Protein AF-A0A6G8PRZ0-F1 (afdb_monomer_lite)

Sequence (320 aa):
MTSTAASSRRAAPVRPAPTTDSQSTPRAAPVARARRTGHEPDRARGRAARRAPRGTVGTSRRRAARRGRGSAAEGRRRGALSQPRGLVLPVVGLLLVALAVGGVLLWRWYGDQTGGPAPSRTPSPRARALVRLTNGPGQVRIEGAEAETVEISAERYARGSDPSAARENASGVAVDVAREGSTLEISSDGGRGTGVDYSLRVPVGSRVEVESAEGDVEIAGVADSVGVTAEMGDVAVRDVRGSVTVDAPQGDVAVEGISTETGNVELSVGSGDLILRDLVVGILEARVEAGSAELLGRFAGGGRLLVETGSIAVRVPRRT

Foldseek 3Di:
DDDDDDDDDDDDDDDDDDDDDDDDDDDDDDDDDDDDDDDDDDDDDDDDDDDDDDDDDDDDDDDDDDDDDDDDDDDDDDDDDDDDDDPPVVVVVVVVVVVVVVVVVVCVVVVPPDDDDDDPDDDDQALAAEEEEEWEAAEAAEEADSDNDKDKDKQKFFDDPDPVVGVVVSVPWDWDWDDDPRYIHIYTDDDDRITIYMHMYDHLNYEYAYEYAHEEYHHERHAEEYEYEHAEYEYAYYQYAAAYHYAYLYYAYHHENYHYQEHEYHEHYNAYEYEAYNHAYAEYEAEYAAYEYEYYEADHHYYDHYYNHDYYHYHYDDDD

Structure (mmCIF, N/CA/C/O backbone):
data_AF-A0A6G8PRZ0-F1
#
_entry.id   AF-A0A6G8PRZ0-F1
#
loop_
_atom_site.group_PDB
_atom_site.id
_atom_site.type_symbol
_atom_site.label_atom_id
_atom_site.label_alt_id
_atom_site.label_comp_id
_atom_site.label_asym_id
_atom_site.label_entity_id
_atom_site.label_seq_id
_atom_site.pdbx_PDB_ins_code
_atom_site.Cartn_x
_atom_site.Cartn_y
_atom_site.Cartn_z
_atom_site.occupancy
_atom_site.B_iso_or_equiv
_atom_site.auth_seq_id
_atom_site.auth_comp_id
_atom_site.auth_asym_id
_atom_site.auth_atom_id
_atom_site.pdbx_PDB_model_num
ATOM 1 N N . MET A 1 1 ? -61.528 16.947 -28.929 1.00 37.72 1 MET A N 1
ATOM 2 C CA . MET A 1 1 ? -61.863 17.184 -30.352 1.00 37.72 1 MET A CA 1
ATOM 3 C C . MET A 1 1 ? -60.716 17.974 -30.971 1.00 37.72 1 MET A C 1
ATOM 5 O O . MET A 1 1 ? -60.294 18.892 -30.291 1.00 37.72 1 MET A O 1
ATOM 9 N N . THR A 1 2 ? -60.237 17.590 -32.172 1.00 40.41 2 THR A N 1
ATOM 10 C CA . THR A 1 2 ? -59.552 18.413 -33.223 1.00 40.41 2 THR A CA 1
ATOM 11 C C . THR A 1 2 ? -58.482 19.462 -32.831 1.00 40.41 2 THR A C 1
ATOM 13 O O . THR A 1 2 ? -58.729 20.284 -31.966 1.00 40.41 2 THR A O 1
ATOM 16 N N . SER A 1 3 ? -57.353 19.657 -33.527 1.00 38.44 3 SER A N 1
ATOM 17 C CA . SER A 1 3 ? -56.681 18.999 -34.673 1.00 38.44 3 SER A CA 1
ATOM 18 C C . SER A 1 3 ? -55.289 19.669 -34.869 1.00 38.44 3 SER A C 1
ATOM 20 O O . SER A 1 3 ? -54.945 20.555 -34.091 1.00 38.44 3 SER A O 1
ATOM 22 N N . THR A 1 4 ? -54.563 19.323 -35.946 1.00 49.16 4 THR A N 1
ATOM 23 C CA . THR A 1 4 ? -53.327 19.970 -36.476 1.00 49.16 4 THR A CA 1
ATOM 24 C C . THR A 1 4 ? -52.023 19.466 -35.824 1.00 49.16 4 THR A C 1
ATOM 26 O O . THR A 1 4 ? -51.685 19.851 -34.714 1.00 49.16 4 THR A O 1
ATOM 29 N N . ALA A 1 5 ? -51.326 18.459 -36.373 1.00 44.59 5 ALA A N 1
ATOM 30 C CA . ALA A 1 5 ? -50.544 18.430 -37.630 1.00 44.59 5 ALA A CA 1
ATOM 31 C C . ALA A 1 5 ? -49.277 19.321 -37.554 1.00 44.59 5 ALA A C 1
ATOM 33 O O . ALA A 1 5 ? -49.370 20.537 -37.502 1.00 44.59 5 ALA A O 1
ATOM 34 N N . ALA A 1 6 ? -48.085 18.752 -37.348 1.00 43.75 6 ALA A N 1
ATOM 35 C CA . ALA A 1 6 ? -47.224 18.077 -38.337 1.00 43.75 6 ALA A CA 1
ATOM 36 C C . ALA A 1 6 ? -46.192 19.025 -38.983 1.00 43.75 6 ALA A C 1
ATOM 38 O O . ALA A 1 6 ? -46.545 19.922 -39.739 1.00 43.75 6 ALA A O 1
ATOM 39 N N . SER A 1 7 ? -44.901 18.757 -38.760 1.00 45.59 7 SER A N 1
ATOM 40 C CA . SER A 1 7 ? -43.831 19.177 -39.672 1.00 45.59 7 SER A CA 1
ATOM 41 C C . SER A 1 7 ? -42.613 18.271 -39.511 1.00 45.59 7 SER A C 1
ATOM 43 O O . SER A 1 7 ? -42.028 18.173 -38.434 1.00 45.59 7 SER A O 1
ATOM 45 N N . SER A 1 8 ? -42.250 17.578 -40.585 1.00 44.50 8 SER A N 1
ATOM 46 C CA . SER A 1 8 ? -41.052 16.750 -40.670 1.00 44.50 8 SER A CA 1
ATOM 47 C C . SER A 1 8 ? -39.907 17.542 -41.300 1.00 44.50 8 SER A C 1
ATOM 49 O O . SER A 1 8 ? -40.088 18.203 -42.322 1.00 44.50 8 SER A O 1
ATOM 51 N N . ARG A 1 9 ? -38.688 17.404 -40.766 1.00 46.47 9 ARG A N 1
ATOM 52 C CA . ARG A 1 9 ? -37.465 17.572 -41.566 1.00 46.47 9 ARG A CA 1
ATOM 53 C C . ARG A 1 9 ? -36.466 16.461 -41.267 1.00 46.47 9 ARG A C 1
ATOM 55 O O . ARG A 1 9 ? -36.350 15.982 -40.145 1.00 46.47 9 ARG A O 1
ATOM 62 N N . ARG A 1 10 ? -35.805 16.022 -42.336 1.00 42.53 10 ARG A N 1
ATOM 63 C CA . ARG A 1 10 ? -34.914 14.861 -42.445 1.00 42.53 10 ARG A CA 1
ATOM 64 C C . ARG A 1 10 ? -33.661 15.306 -43.209 1.00 42.53 10 ARG A C 1
ATOM 66 O O . ARG A 1 10 ? -33.753 16.248 -43.993 1.00 42.53 10 ARG A O 1
ATOM 73 N N . ALA A 1 11 ? -32.572 14.548 -43.054 1.00 40.06 11 ALA A N 1
ATOM 74 C CA . ALA A 1 11 ? -31.235 14.748 -43.638 1.00 40.06 11 ALA A CA 1
ATOM 75 C C . ALA A 1 11 ? -30.373 15.824 -42.929 1.00 40.06 11 ALA A C 1
ATOM 77 O O . ALA A 1 11 ? -30.911 16.779 -42.383 1.00 40.06 11 ALA A O 1
ATOM 78 N N . ALA A 1 12 ? -29.041 15.694 -42.872 1.00 48.94 12 ALA A N 1
ATOM 79 C CA . ALA A 1 12 ? -28.151 14.772 -43.599 1.00 48.94 12 ALA A CA 1
ATOM 80 C C . ALA A 1 12 ? -27.015 14.197 -42.709 1.00 48.94 12 ALA A C 1
ATOM 82 O O . ALA A 1 12 ? -26.682 14.807 -41.696 1.00 48.94 12 ALA A O 1
ATOM 83 N N . PRO A 1 13 ? -26.406 13.047 -43.072 1.00 52.03 13 PRO A N 1
ATOM 84 C CA . PRO A 1 13 ? -25.258 12.485 -42.354 1.00 52.03 13 PRO A CA 1
ATOM 85 C C . PRO A 1 13 ? -23.941 13.192 -42.713 1.00 52.03 13 PRO A C 1
ATOM 87 O O . PRO A 1 13 ? -23.693 13.512 -43.878 1.00 52.03 13 PRO A O 1
ATOM 90 N N . VAL A 1 14 ? -23.060 13.368 -41.725 1.00 54.53 14 VAL A N 1
ATOM 91 C CA . VAL A 1 14 ? -21.685 13.849 -41.936 1.00 54.53 14 VAL A CA 1
ATOM 92 C C . VAL A 1 14 ? -20.798 12.675 -42.367 1.00 54.53 14 VAL A C 1
ATOM 94 O O . VAL A 1 14 ? -20.800 11.620 -41.736 1.00 54.53 14 VAL A O 1
ATOM 97 N N . ARG A 1 15 ? -20.056 12.848 -43.468 1.00 50.78 15 ARG A N 1
ATOM 98 C CA . ARG A 1 15 ? -19.094 11.860 -43.987 1.00 50.78 15 ARG A CA 1
ATOM 99 C C . ARG A 1 15 ? -17.801 11.839 -43.151 1.00 50.78 15 ARG A C 1
ATOM 101 O O . ARG A 1 15 ? -17.357 12.913 -42.748 1.00 50.78 15 ARG A O 1
ATOM 108 N N . PRO A 1 16 ? -17.139 10.679 -42.985 1.00 55.19 16 PRO A N 1
ATOM 109 C CA . PRO A 1 16 ? -15.769 10.624 -42.480 1.00 55.19 16 PRO A CA 1
ATOM 110 C C . PRO A 1 16 ? -14.763 11.168 -43.511 1.00 55.19 16 PRO A C 1
ATOM 112 O O . PRO A 1 16 ? -14.972 11.055 -44.723 1.00 55.19 16 PRO A O 1
ATOM 115 N N . ALA A 1 17 ? -13.668 11.748 -43.016 1.00 52.44 17 ALA A N 1
ATOM 116 C CA . ALA A 1 17 ? -12.524 12.197 -43.812 1.00 52.44 17 ALA A CA 1
ATOM 117 C C . ALA A 1 17 ? -11.577 11.018 -44.153 1.00 52.44 17 ALA A C 1
ATOM 119 O O . ALA A 1 17 ? -11.603 10.003 -43.454 1.00 52.44 17 ALA A O 1
ATOM 120 N N . PRO A 1 18 ? -10.782 11.104 -45.239 1.00 57.16 18 PRO A N 1
ATOM 121 C CA . PRO A 1 18 ? -10.085 9.948 -45.800 1.00 57.16 18 PRO A CA 1
ATOM 122 C C . PRO A 1 18 ? -8.780 9.573 -45.087 1.00 57.16 18 PRO A C 1
ATOM 124 O O . PRO A 1 18 ? -8.089 10.399 -44.497 1.00 57.16 18 PRO A O 1
ATOM 127 N N . THR A 1 19 ? -8.418 8.304 -45.257 1.00 40.72 19 THR A N 1
ATOM 128 C CA . THR A 1 19 ? -7.117 7.708 -44.939 1.00 40.72 19 THR A CA 1
ATOM 129 C C . THR A 1 19 ? -5.965 8.356 -45.712 1.00 40.72 19 THR A C 1
ATOM 131 O O . THR A 1 19 ? -6.008 8.404 -46.944 1.00 40.72 19 THR A O 1
ATOM 134 N N . THR A 1 20 ? -4.883 8.717 -45.021 1.00 44.66 20 THR A N 1
ATOM 135 C CA . THR A 1 20 ? -3.547 8.859 -45.625 1.00 44.66 20 THR A CA 1
ATOM 136 C C . THR A 1 20 ? -2.668 7.688 -45.222 1.00 44.66 20 THR A C 1
ATOM 138 O O . THR A 1 20 ? -2.130 7.645 -44.119 1.00 44.66 20 THR A O 1
ATOM 141 N N . ASP A 1 21 ? -2.519 6.759 -46.159 1.00 39.53 21 ASP A N 1
ATOM 142 C CA . ASP A 1 21 ? -1.433 5.786 -46.178 1.00 39.53 21 ASP A CA 1
ATOM 143 C C . ASP A 1 21 ? -0.112 6.537 -46.425 1.00 39.53 21 ASP A C 1
ATOM 145 O O . ASP A 1 21 ? -0.057 7.423 -47.284 1.00 39.53 21 ASP A O 1
ATOM 149 N N . SER A 1 22 ? 0.957 6.229 -45.691 1.00 42.41 22 SER A N 1
ATOM 150 C CA . SER A 1 22 ? 2.302 6.749 -45.990 1.00 42.41 22 SER A CA 1
ATOM 151 C C . SER A 1 22 ? 3.376 5.821 -45.441 1.00 42.41 22 SER A C 1
ATOM 153 O O . SER A 1 22 ? 3.813 5.898 -44.295 1.00 42.41 22 SER A O 1
ATOM 155 N N . GLN A 1 23 ? 3.802 4.931 -46.330 1.00 38.78 23 GLN A N 1
ATOM 156 C CA . GLN A 1 23 ? 4.937 4.032 -46.177 1.00 38.78 23 GLN A CA 1
ATOM 157 C C . GLN A 1 23 ? 6.221 4.831 -45.913 1.00 38.78 23 GLN A C 1
ATOM 159 O O . GLN A 1 23 ? 6.532 5.754 -46.664 1.00 38.78 23 GLN A O 1
ATOM 164 N N . SER A 1 24 ? 7.004 4.447 -44.900 1.00 41.56 24 SER A N 1
ATOM 165 C CA . SER A 1 24 ? 8.409 4.862 -44.738 1.00 41.56 24 SER A CA 1
ATOM 166 C C . SER A 1 24 ? 9.157 3.954 -43.754 1.00 41.56 24 SER A C 1
ATOM 168 O O . SER A 1 24 ? 9.494 4.347 -42.642 1.00 41.56 24 SER A O 1
ATOM 170 N N . THR A 1 25 ? 9.478 2.731 -44.183 1.00 47.06 25 THR A N 1
ATOM 171 C CA . THR A 1 25 ? 10.755 2.117 -43.774 1.00 47.06 25 THR A CA 1
ATOM 172 C C . THR A 1 25 ? 11.803 2.518 -44.812 1.00 47.06 25 THR A C 1
ATOM 174 O O . THR A 1 25 ? 11.481 2.599 -46.000 1.00 47.06 25 THR A O 1
ATOM 177 N N . PRO A 1 26 ? 13.054 2.795 -44.402 1.00 51.16 26 PRO A N 1
ATOM 178 C CA . PRO A 1 26 ? 14.044 1.741 -44.627 1.00 51.16 26 PRO A CA 1
ATOM 179 C C . PRO A 1 26 ? 15.221 1.671 -43.630 1.00 51.16 26 PRO A C 1
ATOM 181 O O . PRO A 1 26 ? 15.648 2.654 -43.038 1.00 51.16 26 PRO A O 1
ATOM 184 N N . ARG A 1 27 ? 15.860 0.493 -43.674 1.00 38.84 27 ARG A N 1
ATOM 185 C CA . ARG A 1 27 ? 17.300 0.225 -43.479 1.00 38.84 27 ARG A CA 1
ATOM 186 C C . ARG A 1 27 ? 17.928 0.296 -42.080 1.00 38.84 27 ARG A C 1
ATOM 188 O O . ARG A 1 27 ? 18.211 1.344 -41.518 1.00 38.84 27 ARG A O 1
ATOM 195 N N . ALA A 1 28 ? 18.375 -0.890 -41.670 1.00 40.16 28 ALA A N 1
ATOM 196 C CA . ALA A 1 28 ? 19.477 -1.101 -40.743 1.00 40.16 28 ALA A CA 1
ATOM 197 C C . ALA A 1 28 ? 20.827 -0.558 -41.261 1.00 40.16 28 ALA A C 1
ATOM 199 O O . ALA A 1 28 ? 21.090 -0.550 -42.467 1.00 40.16 28 ALA A O 1
ATOM 200 N N . ALA A 1 29 ? 21.724 -0.262 -40.317 1.00 41.97 29 ALA A N 1
ATOM 201 C CA . ALA A 1 29 ? 23.174 -0.228 -40.502 1.00 41.97 29 ALA A CA 1
ATOM 202 C C . ALA A 1 29 ? 23.843 -1.000 -39.333 1.00 41.97 29 ALA A C 1
ATOM 204 O O . ALA A 1 29 ? 23.429 -0.804 -38.191 1.00 41.97 29 ALA A O 1
ATOM 205 N N . PRO A 1 30 ? 24.818 -1.901 -39.579 1.00 57.50 30 PRO A N 1
ATOM 206 C CA . PRO A 1 30 ? 25.487 -2.685 -38.532 1.00 57.50 30 PRO A CA 1
ATOM 207 C C . PRO A 1 30 ? 26.896 -2.143 -38.184 1.00 57.50 30 PRO A C 1
ATOM 209 O O . PRO A 1 30 ? 27.292 -1.088 -38.671 1.00 57.50 30 PRO A O 1
ATOM 212 N N . VAL A 1 31 ? 27.693 -2.955 -37.460 1.00 41.00 31 VAL A N 1
ATOM 213 C CA . VAL A 1 31 ? 29.137 -2.771 -37.134 1.00 41.00 31 VAL A CA 1
ATOM 214 C C . VAL A 1 31 ? 29.352 -1.788 -35.947 1.00 41.00 31 VAL A C 1
ATOM 216 O O . VAL A 1 31 ? 28.648 -0.798 -35.840 1.00 41.00 31 VAL A O 1
ATOM 219 N N . ALA A 1 32 ? 30.232 -2.003 -34.953 1.00 39.34 32 ALA A N 1
ATOM 220 C CA . ALA A 1 32 ? 31.456 -2.811 -34.900 1.00 39.34 32 ALA A CA 1
ATOM 221 C C . ALA A 1 32 ? 31.693 -3.573 -33.575 1.00 39.34 32 ALA A C 1
ATOM 223 O O . ALA A 1 32 ? 31.359 -3.108 -32.489 1.00 39.34 32 ALA A O 1
ATOM 224 N N . ARG A 1 33 ? 32.424 -4.695 -33.663 1.00 41.06 33 ARG A N 1
ATOM 225 C CA . ARG A 1 33 ? 33.189 -5.267 -32.537 1.00 41.06 33 ARG A CA 1
ATOM 226 C C . ARG A 1 33 ? 34.445 -4.432 -32.268 1.00 41.06 33 ARG A C 1
ATOM 228 O O . ARG A 1 33 ? 35.142 -4.090 -33.219 1.00 41.06 33 ARG A O 1
ATOM 235 N N . ALA A 1 34 ? 34.858 -4.332 -31.005 1.00 41.78 34 ALA A N 1
ATOM 236 C CA . ALA A 1 34 ? 36.258 -4.100 -30.643 1.00 41.78 34 ALA A CA 1
ATOM 237 C C . ALA A 1 34 ? 36.698 -5.056 -29.517 1.00 41.78 34 ALA A C 1
ATOM 239 O O . ALA A 1 34 ? 36.320 -4.902 -28.362 1.00 41.78 34 ALA A O 1
ATOM 240 N N . ARG A 1 35 ? 37.515 -6.060 -29.865 1.00 42.38 35 ARG A N 1
ATOM 241 C CA . ARG A 1 35 ? 38.333 -6.831 -28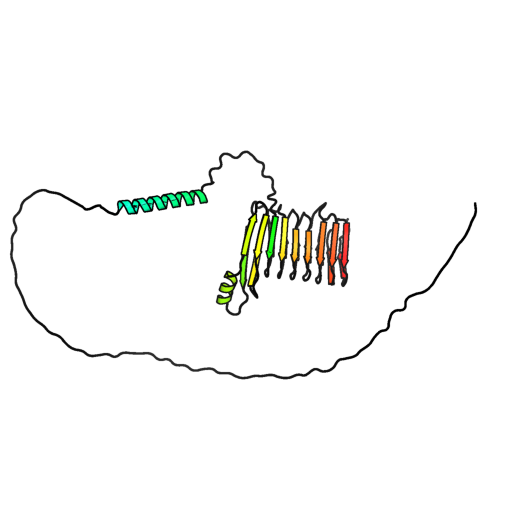.911 1.00 42.38 35 ARG A CA 1
ATOM 242 C C . ARG A 1 35 ? 39.712 -6.175 -28.813 1.00 42.38 35 ARG A C 1
ATOM 244 O O . ARG A 1 35 ? 40.329 -6.015 -29.861 1.00 42.38 35 ARG A O 1
ATOM 251 N N . ARG A 1 36 ? 40.237 -5.967 -27.602 1.00 40.09 36 ARG A N 1
ATOM 252 C CA . ARG A 1 36 ? 41.674 -5.999 -27.235 1.00 40.09 36 ARG A CA 1
ATOM 253 C C . ARG A 1 36 ? 41.737 -6.344 -25.735 1.00 40.09 36 ARG A C 1
ATOM 255 O O . ARG A 1 36 ? 41.055 -5.698 -24.957 1.00 40.09 36 ARG A O 1
ATOM 262 N N . THR A 1 37 ? 42.273 -7.494 -25.309 1.00 37.81 37 THR A N 1
ATOM 263 C CA . THR A 1 37 ? 43.712 -7.761 -25.047 1.00 37.81 37 THR A CA 1
ATOM 264 C C . THR A 1 37 ? 44.355 -6.647 -24.206 1.00 37.81 37 THR A C 1
ATOM 266 O O . THR A 1 37 ? 44.433 -5.525 -24.691 1.00 37.81 37 THR A O 1
ATOM 269 N N . GLY A 1 38 ? 44.868 -6.849 -22.991 1.00 34.34 38 GLY A N 1
ATOM 270 C CA . GLY A 1 38 ? 45.181 -8.081 -22.257 1.00 34.34 38 GLY A CA 1
ATOM 271 C C . GLY A 1 38 ? 46.607 -7.974 -21.704 1.00 34.34 38 GLY A C 1
ATOM 272 O O . GLY A 1 38 ? 47.544 -7.912 -22.499 1.00 34.34 38 GLY A O 1
ATOM 273 N N . HIS A 1 39 ? 46.779 -7.917 -20.378 1.00 36.00 39 HIS A N 1
ATOM 274 C CA . HIS A 1 39 ? 48.109 -7.922 -19.764 1.00 36.00 39 HIS A CA 1
ATOM 275 C C . HIS A 1 39 ? 48.107 -8.423 -18.310 1.00 36.00 39 HIS A C 1
ATOM 277 O O . HIS A 1 39 ? 47.401 -7.901 -17.454 1.00 36.00 39 HIS A O 1
ATOM 283 N N . GLU A 1 40 ? 48.941 -9.428 -18.081 1.00 40.16 40 GLU A N 1
ATOM 284 C CA . GLU A 1 40 ? 49.384 -10.056 -16.830 1.00 40.16 40 GLU A CA 1
ATOM 285 C C . GLU A 1 40 ? 50.745 -10.708 -17.191 1.00 40.16 40 GLU A C 1
ATOM 287 O O . GLU A 1 40 ? 50.970 -10.939 -18.389 1.00 40.16 40 GLU A O 1
ATOM 292 N N . PRO A 1 41 ? 51.619 -11.134 -16.260 1.00 63.25 41 PRO A N 1
ATOM 293 C CA . PRO A 1 41 ? 51.912 -10.687 -14.887 1.00 63.25 41 PRO A CA 1
ATOM 294 C C . PRO A 1 41 ? 53.375 -10.170 -14.772 1.00 63.25 41 PRO A C 1
ATOM 296 O O . PRO A 1 41 ? 54.119 -10.248 -15.742 1.00 63.25 41 PRO A O 1
ATOM 299 N N . ASP A 1 42 ? 53.851 -9.775 -13.575 1.00 40.25 42 ASP A N 1
ATOM 300 C CA . ASP A 1 42 ? 55.103 -10.375 -13.048 1.00 40.25 42 ASP A CA 1
ATOM 301 C C . ASP A 1 42 ? 55.298 -10.232 -11.516 1.00 40.25 42 ASP A C 1
ATOM 303 O O . ASP A 1 42 ? 54.577 -9.512 -10.824 1.00 40.25 42 ASP A O 1
ATOM 307 N N . ARG A 1 43 ? 56.275 -10.976 -10.980 1.00 44.84 43 ARG A N 1
ATOM 308 C CA . ARG A 1 43 ? 56.576 -11.238 -9.564 1.00 44.84 43 ARG A CA 1
ATOM 309 C C . ARG A 1 43 ? 57.938 -10.667 -9.136 1.00 44.84 43 ARG A C 1
ATOM 311 O O . ARG A 1 43 ? 58.912 -10.831 -9.856 1.00 44.84 43 ARG A O 1
ATOM 318 N N . ALA A 1 44 ? 58.065 -10.239 -7.874 1.00 39.16 44 ALA A N 1
ATOM 319 C CA . ALA A 1 44 ? 59.259 -10.410 -7.009 1.00 39.16 44 ALA A CA 1
ATOM 320 C C . ALA A 1 44 ? 58.897 -9.935 -5.581 1.00 39.16 44 ALA A C 1
ATOM 322 O O . ALA A 1 44 ? 58.336 -8.859 -5.434 1.00 39.16 44 ALA A O 1
ATOM 323 N N . ARG A 1 45 ? 59.013 -10.682 -4.470 1.00 43.25 45 ARG A N 1
ATOM 324 C CA . ARG A 1 45 ? 60.164 -11.375 -3.840 1.00 43.25 45 ARG A CA 1
ATOM 325 C C . ARG A 1 45 ? 61.381 -10.476 -3.555 1.00 43.25 45 ARG A C 1
ATOM 327 O O . ARG A 1 45 ? 62.193 -10.243 -4.436 1.00 43.25 45 ARG A O 1
ATOM 334 N N . GLY A 1 46 ? 61.583 -10.127 -2.279 1.00 35.16 46 GLY A N 1
ATOM 335 C CA . GLY A 1 46 ? 62.835 -9.554 -1.762 1.00 35.16 46 GLY A CA 1
ATOM 336 C C . GLY A 1 46 ? 62.865 -9.503 -0.226 1.00 35.16 46 GLY A C 1
ATOM 337 O O . GLY A 1 46 ? 62.082 -8.784 0.383 1.00 35.16 46 GLY A O 1
ATOM 338 N N . ARG A 1 47 ? 63.742 -10.287 0.416 1.00 39.50 47 ARG A N 1
ATOM 339 C CA . ARG A 1 47 ? 63.977 -10.302 1.878 1.00 39.50 47 ARG A CA 1
ATOM 340 C C . ARG A 1 47 ? 65.347 -9.690 2.202 1.00 39.50 47 ARG A C 1
ATOM 342 O O . ARG A 1 47 ? 66.265 -9.871 1.414 1.00 39.50 47 ARG A O 1
ATOM 349 N N . ALA A 1 48 ? 65.494 -9.224 3.452 1.00 36.28 48 ALA A N 1
ATOM 350 C CA . ALA A 1 48 ? 66.760 -9.113 4.207 1.00 36.28 48 ALA A CA 1
ATOM 351 C C . ALA A 1 48 ? 67.791 -8.062 3.713 1.00 36.28 48 ALA A C 1
ATOM 353 O O . ALA A 1 48 ? 67.736 -7.620 2.578 1.00 36.28 48 ALA A O 1
ATOM 354 N N . ALA A 1 49 ? 68.799 -7.634 4.490 1.00 38.50 49 ALA A N 1
ATOM 355 C CA . ALA A 1 49 ? 68.946 -7.448 5.947 1.00 38.50 49 ALA A CA 1
ATOM 356 C C . ALA A 1 49 ? 70.280 -6.710 6.241 1.00 38.50 49 ALA A C 1
ATOM 358 O O . ALA A 1 49 ? 71.225 -6.855 5.479 1.00 38.50 49 ALA A O 1
ATOM 359 N N . ARG A 1 50 ? 70.387 -6.047 7.409 1.00 38.34 50 ARG A N 1
ATOM 360 C CA . ARG A 1 50 ? 71.634 -5.714 8.156 1.00 38.34 50 ARG A CA 1
ATOM 361 C C . ARG A 1 50 ? 72.815 -5.042 7.408 1.00 38.34 50 ARG A C 1
ATOM 363 O O . ARG A 1 50 ? 73.557 -5.727 6.714 1.00 38.34 50 ARG A O 1
ATOM 370 N N . ARG A 1 51 ? 73.222 -3.846 7.874 1.00 33.88 51 ARG A N 1
ATOM 371 C CA . ARG A 1 51 ? 74.514 -3.644 8.595 1.00 33.88 51 ARG A CA 1
ATOM 372 C C . ARG A 1 51 ? 74.719 -2.214 9.140 1.00 33.88 51 ARG A C 1
ATOM 374 O O . ARG A 1 51 ? 74.427 -1.239 8.468 1.00 33.88 51 ARG A O 1
ATOM 381 N N . ALA A 1 52 ? 75.290 -2.139 10.344 1.00 37.12 52 ALA A N 1
ATOM 382 C CA . ALA A 1 52 ? 76.038 -0.994 10.906 1.00 37.12 52 ALA A CA 1
ATOM 383 C C . ALA A 1 52 ? 77.568 -1.228 10.635 1.00 37.12 52 ALA A C 1
ATOM 385 O O . ALA A 1 52 ? 77.829 -2.199 9.911 1.00 37.12 52 ALA A O 1
ATOM 386 N N . PRO A 1 53 ? 78.603 -0.513 11.183 1.00 59.94 53 PRO A N 1
ATOM 387 C CA . PRO A 1 53 ? 78.654 0.270 12.444 1.00 59.94 53 PRO A CA 1
ATOM 388 C C . PRO A 1 53 ? 79.640 1.493 12.485 1.00 59.94 53 PRO A C 1
ATOM 390 O O . PRO A 1 53 ? 80.129 1.933 11.450 1.00 59.94 53 PRO A O 1
ATOM 393 N N . ARG A 1 54 ? 80.019 1.913 13.720 1.00 36.41 54 ARG A N 1
ATOM 394 C CA . ARG A 1 54 ? 81.077 2.874 14.183 1.00 36.41 54 ARG A CA 1
ATOM 395 C C . ARG A 1 54 ? 80.599 4.326 14.419 1.00 36.41 54 ARG A C 1
ATOM 397 O O . ARG A 1 54 ? 79.828 4.830 13.621 1.00 36.41 54 ARG A O 1
ATOM 404 N N . GLY A 1 55 ? 81.035 5.052 15.465 1.00 34.31 55 GLY A N 1
ATOM 405 C CA . GLY A 1 55 ? 81.828 4.680 16.661 1.00 34.31 55 GLY A CA 1
ATOM 406 C C . GLY A 1 55 ? 82.493 5.885 17.380 1.00 34.31 55 GLY A C 1
ATOM 407 O O . GLY A 1 55 ? 82.655 6.925 16.757 1.00 34.31 55 GLY A O 1
ATOM 408 N N . THR A 1 56 ? 82.963 5.692 18.635 1.00 38.06 56 THR A N 1
ATOM 409 C CA . THR A 1 56 ? 83.867 6.574 19.457 1.00 38.06 56 THR A CA 1
ATOM 410 C C . THR A 1 56 ? 83.322 7.956 19.907 1.00 38.06 56 THR A C 1
ATOM 412 O O . THR A 1 56 ? 82.491 8.512 19.211 1.00 38.06 56 THR A O 1
ATOM 415 N N . VAL A 1 57 ? 83.693 8.612 21.029 1.00 40.50 57 VAL A N 1
ATOM 416 C CA . VAL A 1 57 ? 84.478 8.359 22.284 1.00 40.50 57 VAL A CA 1
ATOM 417 C C . VAL A 1 57 ? 84.071 9.472 23.301 1.00 40.50 57 VAL A C 1
ATOM 419 O O . VAL A 1 57 ? 83.560 10.491 22.857 1.00 40.50 57 VAL A O 1
ATOM 422 N N . GLY A 1 58 ? 84.240 9.438 24.637 1.00 34.53 58 GLY A N 1
ATOM 423 C CA . GLY A 1 58 ? 84.784 8.465 25.607 1.00 34.53 58 GLY A CA 1
ATOM 424 C C . GLY A 1 58 ? 85.340 9.169 26.883 1.00 34.53 58 GLY A C 1
ATOM 425 O O . GLY A 1 58 ? 85.436 10.389 26.900 1.00 34.53 58 GLY A O 1
ATOM 426 N N . THR A 1 59 ? 85.791 8.411 27.907 1.00 40.38 59 THR A N 1
ATOM 427 C CA . THR A 1 59 ? 86.607 8.838 29.099 1.00 40.38 59 THR A CA 1
ATOM 428 C C . THR A 1 59 ? 85.987 9.779 30.173 1.00 40.38 59 THR A C 1
ATOM 430 O O . THR A 1 59 ? 85.220 10.662 29.841 1.00 40.38 59 THR A O 1
ATOM 433 N N . SER A 1 60 ? 86.308 9.711 31.486 1.00 37.62 60 SER A N 1
ATOM 434 C CA . SER A 1 60 ? 86.995 8.684 32.315 1.00 37.62 60 SER A CA 1
ATOM 435 C C . SER A 1 60 ? 86.946 8.986 33.841 1.00 37.62 60 SER A C 1
ATOM 437 O O . SER A 1 60 ? 86.737 10.134 34.207 1.00 37.62 60 SER A O 1
ATOM 439 N N . ARG A 1 61 ? 87.349 7.996 34.680 1.00 38.75 61 ARG A N 1
ATOM 440 C CA . ARG A 1 61 ? 87.979 8.136 36.036 1.00 38.75 61 ARG A CA 1
ATOM 441 C C . ARG A 1 61 ? 87.085 8.695 37.183 1.00 38.75 61 ARG A C 1
ATOM 443 O O . ARG A 1 61 ? 86.191 9.480 36.942 1.00 38.75 61 ARG A O 1
ATOM 450 N N . ARG A 1 62 ? 87.277 8.364 38.477 1.00 36.38 62 ARG A N 1
ATOM 451 C CA . ARG A 1 62 ? 88.127 7.373 39.199 1.00 36.38 62 ARG A CA 1
ATOM 452 C C . ARG A 1 62 ? 87.654 7.255 40.668 1.00 36.38 62 ARG A C 1
ATOM 454 O O . ARG A 1 62 ? 87.434 8.300 41.250 1.00 36.38 62 ARG A O 1
ATOM 461 N N . ARG A 1 63 ? 87.759 6.048 41.267 1.00 35.12 63 ARG A N 1
ATOM 462 C CA . ARG A 1 63 ? 88.105 5.735 42.695 1.00 35.12 63 ARG A CA 1
ATOM 463 C C . ARG A 1 63 ? 87.282 6.376 43.852 1.00 35.12 63 ARG A C 1
ATOM 465 O O . ARG A 1 63 ? 86.724 7.441 43.708 1.00 35.12 63 ARG A O 1
ATOM 472 N N . ALA A 1 64 ? 87.279 5.856 45.087 1.00 37.50 64 ALA A N 1
ATOM 473 C CA . ALA A 1 64 ? 87.424 4.491 45.629 1.00 37.50 64 ALA A CA 1
ATOM 474 C C . ALA A 1 64 ? 87.244 4.520 47.167 1.00 37.50 64 ALA A C 1
ATOM 476 O O . ALA A 1 64 ? 87.780 5.423 47.797 1.00 37.50 64 ALA A O 1
ATOM 477 N N . ALA A 1 65 ? 86.696 3.437 47.745 1.00 35.94 65 ALA A N 1
ATOM 478 C CA . ALA A 1 65 ? 86.854 3.027 49.160 1.00 35.94 65 ALA A CA 1
ATOM 479 C C . ALA A 1 65 ? 86.257 3.986 50.240 1.00 35.94 65 ALA A C 1
ATOM 481 O O . ALA A 1 65 ? 85.924 5.121 49.943 1.00 35.94 65 ALA A O 1
ATOM 482 N N . ARG A 1 66 ? 86.038 3.599 51.512 1.00 35.44 66 ARG A N 1
ATOM 483 C CA . ARG A 1 66 ? 86.259 2.324 52.235 1.00 35.44 66 ARG A CA 1
ATOM 484 C C . ARG A 1 66 ? 85.257 2.192 53.414 1.00 35.44 66 ARG A C 1
ATOM 486 O O . ARG A 1 66 ? 84.674 3.175 53.846 1.00 35.44 66 ARG A O 1
ATOM 493 N N . ARG A 1 67 ? 85.119 0.966 53.943 1.00 34.56 67 ARG A N 1
ATOM 494 C CA . ARG A 1 67 ? 84.469 0.567 55.226 1.00 34.56 67 ARG A CA 1
ATOM 495 C C . ARG A 1 67 ? 84.929 1.454 56.414 1.00 34.56 67 ARG A C 1
ATOM 497 O O . ARG A 1 67 ? 86.062 1.917 56.356 1.00 34.56 67 ARG A O 1
ATOM 504 N N . GLY A 1 68 ? 84.225 1.619 57.544 1.00 31.81 68 GLY A N 1
ATOM 505 C CA . GLY A 1 68 ? 82.985 1.014 58.083 1.00 31.81 68 GLY A CA 1
ATOM 506 C C . GLY A 1 68 ? 83.044 0.897 59.635 1.00 31.81 68 GLY A C 1
ATOM 507 O O . GLY A 1 68 ? 84.108 1.142 60.195 1.00 31.81 68 GLY A O 1
ATOM 508 N N . ARG A 1 69 ? 81.961 0.421 60.293 1.00 33.53 69 ARG A N 1
ATOM 509 C CA . ARG A 1 69 ? 81.710 0.329 61.773 1.00 33.53 69 ARG A CA 1
ATOM 510 C C . ARG A 1 69 ? 81.309 1.666 62.446 1.00 33.53 69 ARG A C 1
ATOM 512 O O . ARG A 1 69 ? 81.843 2.697 62.073 1.00 33.53 69 ARG A O 1
ATOM 519 N N . GLY A 1 70 ? 80.415 1.703 63.447 1.00 30.34 70 GLY A N 1
ATOM 520 C CA . GLY A 1 70 ? 79.546 0.641 63.991 1.00 30.34 70 GLY A CA 1
ATOM 521 C C . GLY A 1 70 ? 78.839 1.022 65.313 1.00 30.34 70 GLY A C 1
ATOM 522 O O . GLY A 1 70 ? 79.126 2.066 65.881 1.00 30.34 70 GLY A O 1
ATOM 523 N N . SER A 1 71 ? 78.003 0.100 65.813 1.00 33.56 71 SER A N 1
ATOM 524 C CA . SER A 1 71 ? 77.364 0.037 67.150 1.00 33.56 71 SER A CA 1
ATOM 525 C C . SER A 1 71 ? 76.219 1.003 67.512 1.00 33.56 71 SER A C 1
ATOM 527 O O . SER A 1 71 ? 76.212 2.181 67.183 1.00 33.56 71 SER A O 1
ATOM 529 N N . ALA A 1 72 ? 75.249 0.431 68.231 1.00 35.47 72 ALA A N 1
ATOM 530 C CA . ALA A 1 72 ? 73.973 0.997 68.658 1.00 35.47 72 ALA A CA 1
ATOM 531 C C . ALA A 1 72 ? 74.040 1.889 69.915 1.00 35.47 72 ALA A C 1
ATOM 533 O O . ALA A 1 72 ? 74.946 1.755 70.736 1.00 35.47 72 ALA A O 1
ATOM 534 N N . ALA A 1 73 ? 72.988 2.694 70.102 1.00 34.16 73 ALA A N 1
ATOM 535 C CA . ALA A 1 73 ? 72.477 3.149 71.398 1.00 34.16 73 ALA A CA 1
ATOM 536 C C . ALA A 1 73 ? 70.940 3.305 71.310 1.00 34.16 73 ALA A C 1
ATOM 538 O O . ALA A 1 73 ? 70.386 3.381 70.212 1.00 34.16 73 ALA A O 1
ATOM 539 N N . GLU A 1 74 ? 70.243 3.310 72.447 1.00 35.72 74 GLU A N 1
ATOM 540 C CA . GLU A 1 74 ? 68.813 2.973 72.553 1.00 35.72 74 GLU A CA 1
ATOM 541 C C . GLU A 1 74 ? 68.002 4.046 73.315 1.00 35.72 74 GLU A C 1
ATOM 543 O O . GLU A 1 74 ? 68.534 4.667 74.232 1.00 35.72 74 GLU A O 1
ATOM 548 N N . GLY A 1 75 ? 66.702 4.227 73.005 1.00 30.67 75 GLY A N 1
ATOM 549 C CA . GLY A 1 75 ? 65.744 4.789 73.982 1.00 30.67 75 GLY A CA 1
ATOM 550 C C . GLY A 1 75 ? 64.713 5.858 73.549 1.00 30.67 75 GLY A C 1
ATOM 551 O O . GLY A 1 75 ? 64.953 7.047 73.684 1.00 30.67 75 GLY A O 1
ATOM 552 N N . ARG A 1 76 ? 63.476 5.399 73.275 1.00 34.50 76 ARG A N 1
ATOM 553 C CA . ARG A 1 76 ? 62.168 5.955 73.745 1.00 34.50 76 ARG A CA 1
ATOM 554 C C . ARG A 1 76 ? 61.649 7.384 73.372 1.00 34.50 76 ARG A C 1
ATOM 556 O O . ARG A 1 76 ? 62.115 8.384 73.892 1.00 34.50 76 ARG A O 1
ATOM 563 N N . ARG A 1 77 ? 60.414 7.361 72.810 1.00 35.47 77 ARG A N 1
ATOM 564 C CA . ARG A 1 77 ? 59.187 8.197 73.070 1.00 35.47 77 ARG A CA 1
ATOM 565 C C . ARG A 1 77 ? 58.831 9.459 72.220 1.00 35.47 77 ARG A C 1
ATOM 567 O O . ARG A 1 77 ? 59.377 10.526 72.439 1.00 35.47 77 ARG A O 1
ATOM 574 N N . ARG A 1 78 ? 57.654 9.337 71.557 1.00 37.66 78 ARG A N 1
ATOM 575 C CA . ARG A 1 78 ? 56.505 10.293 71.384 1.00 37.66 78 ARG A CA 1
ATOM 576 C C . ARG A 1 78 ? 56.564 11.479 70.375 1.00 37.66 78 ARG A C 1
ATOM 578 O O . ARG A 1 78 ? 57.551 12.185 70.294 1.00 37.66 78 ARG A O 1
ATOM 585 N N . GLY A 1 79 ? 55.397 11.744 69.744 1.00 30.80 79 GLY A N 1
ATOM 586 C CA . GLY A 1 79 ? 55.037 12.903 68.879 1.00 30.80 79 GLY A CA 1
ATOM 587 C C . GLY A 1 79 ? 55.010 12.544 67.376 1.00 30.80 79 GLY A C 1
ATOM 588 O O . GLY A 1 79 ? 56.029 12.088 66.883 1.00 30.80 79 GLY A O 1
ATOM 589 N N . ALA A 1 80 ? 53.899 12.511 66.613 1.00 38.50 80 ALA A N 1
ATOM 590 C CA . ALA A 1 80 ? 52.877 13.536 66.280 1.00 38.50 80 ALA A CA 1
ATOM 591 C C . ALA A 1 80 ? 53.468 14.747 65.515 1.00 38.50 80 ALA A C 1
ATOM 593 O O . ALA A 1 80 ? 54.479 15.269 65.959 1.00 38.50 80 ALA A O 1
ATOM 594 N N . LEU A 1 81 ? 52.916 15.285 64.412 1.00 45.28 81 LEU A N 1
ATOM 595 C CA . LEU A 1 81 ? 51.712 15.013 63.592 1.00 45.28 81 LEU A CA 1
ATOM 596 C C . LEU A 1 81 ? 51.853 15.774 62.239 1.00 45.28 81 LEU A C 1
ATOM 598 O O . LEU A 1 81 ? 52.658 16.697 62.168 1.00 45.28 81 LEU A O 1
ATOM 602 N N . SER A 1 82 ? 51.011 15.466 61.234 1.00 37.56 82 SER A N 1
ATOM 603 C CA . SER A 1 82 ? 50.351 16.398 60.267 1.00 37.56 82 SER A CA 1
ATOM 604 C C . SER A 1 82 ? 50.303 15.945 58.791 1.00 37.56 82 SER A C 1
ATOM 606 O O . SER A 1 82 ? 51.222 15.333 58.257 1.00 37.56 82 SER A O 1
ATOM 608 N N . GLN A 1 83 ? 49.166 16.238 58.148 1.00 51.69 83 GLN A N 1
ATOM 609 C CA . GLN A 1 83 ? 48.873 16.067 56.715 1.00 51.69 83 GLN A CA 1
ATOM 610 C C . GLN A 1 83 ? 48.888 17.441 56.020 1.00 51.69 83 GLN A C 1
ATOM 612 O O . GLN A 1 83 ? 48.824 18.462 56.704 1.00 51.69 83 GLN A O 1
ATOM 617 N N . PRO A 1 84 ? 48.731 17.473 54.686 1.00 45.75 84 PRO A N 1
ATOM 618 C CA . PRO A 1 84 ? 47.755 18.396 54.107 1.00 45.75 84 PRO A CA 1
ATOM 619 C C . PRO A 1 84 ? 46.654 17.660 53.322 1.00 45.75 84 PRO A C 1
ATOM 621 O O . PRO A 1 84 ? 46.884 17.066 52.271 1.00 45.75 84 PRO A O 1
ATOM 624 N N . ARG A 1 85 ? 45.419 17.745 53.829 1.00 49.84 85 ARG A N 1
ATOM 625 C CA . ARG A 1 85 ? 44.176 17.535 53.064 1.00 49.84 85 ARG A CA 1
ATOM 626 C C . ARG A 1 85 ? 43.751 18.905 52.523 1.00 49.84 85 ARG A C 1
ATOM 628 O O . ARG A 1 85 ? 43.690 19.832 53.322 1.00 49.84 85 ARG A O 1
ATOM 635 N N . GLY A 1 86 ? 43.442 19.050 51.228 1.00 54.62 86 GLY A N 1
ATOM 636 C CA . GLY A 1 86 ? 43.127 20.393 50.696 1.00 54.62 86 GLY A CA 1
ATOM 637 C C . GLY A 1 86 ? 42.316 20.533 49.402 1.00 54.62 86 GLY A C 1
ATOM 638 O O . GLY A 1 86 ? 41.701 21.577 49.234 1.00 54.62 86 GLY A O 1
ATOM 639 N N . LEU A 1 87 ? 42.273 19.543 48.497 1.00 54.69 87 LEU A N 1
ATOM 640 C CA . LEU A 1 87 ? 41.697 19.771 47.149 1.00 54.69 87 LEU A CA 1
ATOM 641 C C . LEU A 1 87 ? 40.798 18.654 46.588 1.00 54.69 87 LEU A C 1
ATOM 643 O O . LEU A 1 87 ? 40.160 18.843 45.559 1.00 54.69 87 LEU A O 1
ATOM 647 N N . VAL A 1 88 ? 40.675 17.514 47.276 1.00 55.56 88 VAL A N 1
ATOM 648 C CA . VAL A 1 88 ? 39.829 16.392 46.813 1.00 55.56 88 VAL A CA 1
ATOM 649 C C . VAL A 1 88 ? 38.334 16.658 47.058 1.00 55.56 88 VAL A C 1
ATOM 651 O O . VAL A 1 88 ? 37.495 16.311 46.233 1.00 55.56 88 VAL A O 1
ATOM 654 N N . LEU A 1 89 ? 37.994 17.319 48.171 1.00 55.91 89 LEU A N 1
ATOM 655 C CA . LEU A 1 89 ? 36.609 17.571 48.592 1.00 55.91 89 LEU A CA 1
ATOM 656 C C . LEU A 1 89 ? 35.754 18.387 47.593 1.00 55.91 89 LEU A C 1
ATOM 658 O O . LEU A 1 89 ? 34.647 17.933 47.306 1.00 55.91 89 LEU A O 1
ATOM 662 N N . PRO A 1 90 ? 36.202 19.530 47.025 1.00 57.06 90 PRO A N 1
ATOM 663 C CA . PRO A 1 90 ? 35.366 20.294 46.091 1.00 57.06 90 PRO A CA 1
ATOM 664 C C . PRO A 1 90 ? 35.109 19.549 44.772 1.00 57.06 90 PRO A C 1
ATOM 666 O O . PRO A 1 90 ? 34.006 19.624 44.234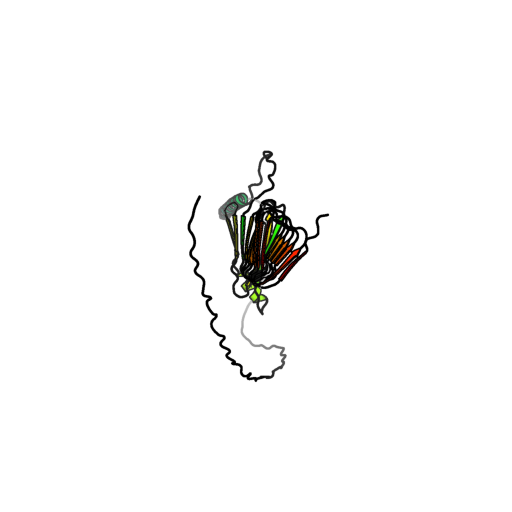 1.00 57.06 90 PRO A O 1
ATOM 669 N N . VAL A 1 91 ? 36.088 18.781 44.277 1.00 61.88 91 VAL A N 1
ATOM 670 C CA . VAL A 1 91 ? 35.950 17.991 43.040 1.00 61.88 91 VAL A CA 1
ATOM 671 C C . VAL A 1 91 ? 34.953 16.843 43.231 1.00 61.88 91 VAL A C 1
ATOM 673 O O . VAL A 1 91 ? 34.095 16.626 42.378 1.00 61.88 91 VAL A O 1
ATOM 676 N N . VAL A 1 92 ? 35.003 16.157 44.380 1.00 68.31 92 VAL A N 1
ATOM 677 C CA . VAL A 1 92 ? 34.009 15.131 44.746 1.00 68.31 92 VAL A CA 1
ATOM 678 C C . VAL A 1 92 ? 32.611 15.740 44.890 1.00 68.31 92 VAL A C 1
ATOM 680 O O . VAL A 1 92 ? 31.646 15.150 44.413 1.00 68.31 92 VAL A O 1
ATOM 683 N N . GLY A 1 93 ? 32.489 16.936 45.477 1.00 68.44 93 GLY A N 1
ATOM 684 C CA . GLY A 1 93 ? 31.210 17.646 45.578 1.00 68.44 93 GLY A CA 1
ATOM 685 C C . GLY A 1 93 ? 30.578 17.938 44.213 1.00 68.44 93 GLY A C 1
ATOM 686 O O . GLY A 1 93 ? 29.399 17.656 44.009 1.00 68.44 93 GLY A O 1
ATOM 687 N N . LEU A 1 94 ? 31.363 18.434 43.252 1.00 71.56 94 LEU A N 1
ATOM 688 C CA . LEU A 1 94 ? 30.864 18.754 41.910 1.00 71.56 94 LEU A CA 1
ATOM 689 C C . LEU A 1 94 ? 30.493 17.491 41.109 1.00 71.56 94 LEU A C 1
ATOM 691 O O . LEU A 1 94 ? 29.484 17.490 40.405 1.00 71.56 94 LEU A O 1
ATOM 695 N N . LEU A 1 95 ? 31.234 16.389 41.285 1.00 70.75 95 LEU A N 1
ATOM 696 C CA . LEU A 1 95 ? 30.888 15.082 40.714 1.00 70.75 95 LEU A CA 1
ATOM 697 C C . LEU A 1 95 ? 29.566 14.532 41.283 1.00 70.75 95 LEU A C 1
ATOM 699 O O . LEU A 1 95 ? 28.748 14.004 40.534 1.00 70.75 95 LEU A O 1
ATOM 703 N N . LEU A 1 96 ? 29.331 14.682 42.592 1.00 71.06 96 LEU A N 1
ATOM 704 C CA . LEU A 1 96 ? 28.078 14.271 43.237 1.00 71.06 96 LEU A CA 1
ATOM 705 C C . LEU A 1 96 ? 26.882 15.104 42.761 1.00 71.06 96 LEU A C 1
ATOM 707 O O . LEU A 1 96 ? 25.811 14.545 42.548 1.00 71.06 96 LEU A O 1
ATOM 711 N N . VAL A 1 97 ? 27.058 16.410 42.531 1.00 74.62 97 VAL A N 1
ATOM 712 C CA . VAL A 1 97 ? 26.010 17.257 41.932 1.00 74.62 97 VAL A CA 1
ATOM 713 C C . VAL A 1 97 ? 25.734 16.845 40.483 1.00 74.62 97 VAL A C 1
ATOM 715 O O . VAL A 1 97 ? 24.572 16.726 40.107 1.00 74.62 97 VAL A O 1
ATOM 718 N N . ALA A 1 98 ? 26.763 16.552 39.682 1.00 72.25 98 ALA A N 1
ATOM 719 C CA . ALA A 1 98 ? 26.581 16.056 38.316 1.00 72.25 98 ALA A CA 1
ATOM 720 C C . ALA A 1 98 ? 25.864 14.691 38.278 1.00 72.25 98 ALA A C 1
ATOM 722 O O . ALA A 1 98 ? 24.975 14.494 37.453 1.00 72.25 98 ALA A O 1
ATOM 723 N N . LEU A 1 99 ? 26.182 13.777 39.203 1.00 75.25 99 LEU A N 1
ATOM 724 C CA . LEU A 1 99 ? 25.470 12.505 39.371 1.00 75.25 99 LEU A CA 1
ATOM 725 C C . LEU A 1 99 ? 24.032 12.690 39.873 1.00 75.25 99 LEU A C 1
ATOM 727 O O . LEU A 1 99 ? 23.151 11.961 39.434 1.00 75.25 99 LEU A O 1
ATOM 731 N N . ALA A 1 100 ? 23.766 13.668 40.742 1.00 72.56 100 ALA A N 1
ATOM 732 C CA . ALA A 1 100 ? 22.411 13.986 41.187 1.00 72.56 100 ALA A CA 1
ATOM 733 C C . ALA A 1 100 ? 21.565 14.590 40.053 1.00 72.56 100 ALA A C 1
ATOM 735 O O . ALA A 1 100 ? 20.431 14.170 39.852 1.00 72.56 100 ALA A O 1
ATOM 736 N N . VAL A 1 101 ? 22.117 15.519 39.265 1.00 74.62 101 VAL A N 1
ATOM 737 C CA . VAL A 1 101 ? 21.436 16.098 38.091 1.00 74.62 101 VAL A CA 1
ATOM 738 C C . VAL A 1 101 ? 21.236 15.043 37.002 1.00 74.62 101 VAL A C 1
ATOM 740 O O . VAL A 1 101 ? 20.138 14.932 36.464 1.00 74.62 101 VAL A O 1
ATOM 743 N N . GLY A 1 102 ? 22.249 14.217 36.727 1.00 68.19 102 GLY A N 1
ATOM 744 C CA . GLY A 1 102 ? 22.136 13.072 35.823 1.00 68.19 102 GLY A CA 1
ATOM 745 C C . GLY A 1 102 ? 21.098 12.056 36.302 1.00 68.19 102 GLY A C 1
ATOM 746 O O . GLY A 1 102 ? 20.284 11.606 35.508 1.00 68.19 102 GLY A O 1
ATOM 747 N N . GLY A 1 103 ? 21.054 11.763 37.604 1.00 67.69 103 GLY A N 1
ATOM 748 C CA . GLY A 1 103 ? 20.054 10.894 38.224 1.00 67.69 103 GLY A CA 1
ATOM 749 C C . GLY A 1 103 ? 18.637 11.468 38.174 1.00 67.69 103 GLY A C 1
ATOM 750 O O . GLY A 1 103 ? 17.703 10.725 37.909 1.00 67.69 103 GLY A O 1
ATOM 751 N N . VAL A 1 104 ? 18.462 12.782 38.348 1.00 68.56 104 VAL A N 1
ATOM 752 C CA . VAL A 1 104 ? 17.160 13.460 38.205 1.00 68.56 104 VAL A CA 1
ATOM 753 C C . VAL A 1 104 ? 16.714 13.513 36.742 1.00 68.56 104 VAL A C 1
ATOM 755 O O . VAL A 1 104 ? 15.535 13.312 36.473 1.00 68.56 104 VAL A O 1
ATOM 758 N N . LEU A 1 105 ? 17.624 13.723 35.787 1.00 59.97 105 LEU A N 1
ATOM 759 C CA . LEU A 1 105 ? 17.313 13.653 34.353 1.00 59.97 105 LEU A CA 1
ATOM 760 C C . LEU A 1 105 ? 16.993 12.218 33.910 1.00 59.97 105 LEU A C 1
ATOM 762 O O . LEU A 1 105 ? 16.042 12.017 33.161 1.00 59.97 105 LEU A O 1
ATOM 766 N N . LEU A 1 106 ? 17.716 11.220 34.428 1.00 58.44 106 LEU A N 1
ATOM 767 C CA . LEU A 1 106 ? 17.435 9.802 34.197 1.00 58.44 106 LEU A CA 1
ATOM 768 C C . LEU A 1 106 ? 16.099 9.393 34.833 1.00 58.44 106 LEU A C 1
ATOM 770 O O . LEU A 1 106 ? 15.305 8.712 34.195 1.00 58.44 106 LEU A O 1
ATOM 774 N N . TRP A 1 107 ? 15.796 9.865 36.046 1.00 53.16 107 TRP A N 1
ATOM 775 C CA . TRP A 1 107 ? 14.498 9.649 36.691 1.00 53.16 107 TRP A CA 1
ATOM 776 C C . TRP A 1 107 ? 13.370 10.375 35.953 1.00 53.16 107 TRP A C 1
ATOM 778 O O . TRP A 1 107 ? 12.284 9.833 35.828 1.00 53.16 107 TRP A O 1
ATOM 788 N N . ARG A 1 108 ? 13.620 11.538 35.344 1.00 57.81 108 ARG A N 1
ATOM 789 C CA . ARG A 1 108 ? 12.636 12.195 34.469 1.00 57.81 108 ARG A CA 1
ATOM 790 C C . ARG A 1 108 ? 12.455 11.498 33.111 1.00 57.81 108 ARG A C 1
ATOM 792 O O . ARG A 1 108 ? 11.487 11.791 32.420 1.00 57.81 108 ARG A O 1
ATOM 799 N N . TRP A 1 109 ? 13.357 10.585 32.742 1.00 53.25 109 TRP A N 1
ATOM 800 C CA . TRP A 1 109 ? 13.287 9.770 31.523 1.00 53.25 109 TRP A CA 1
ATOM 801 C C . TRP A 1 109 ? 12.758 8.339 31.772 1.00 53.25 109 TRP A C 1
ATOM 803 O O . TRP A 1 109 ? 12.231 7.725 30.851 1.00 53.25 109 TRP A O 1
ATOM 813 N N . TYR A 1 110 ? 12.844 7.826 33.008 1.00 54.44 110 TYR A N 1
ATOM 814 C CA . TYR A 1 110 ? 12.436 6.459 33.398 1.00 54.44 110 TYR A CA 1
ATOM 815 C C . TYR A 1 110 ? 11.392 6.377 34.537 1.00 54.44 110 TYR A C 1
ATOM 817 O O . TYR A 1 110 ? 10.972 5.284 34.910 1.00 54.44 110 TYR A O 1
ATOM 825 N N . GLY A 1 111 ? 10.995 7.499 35.137 1.00 49.12 111 GLY A N 1
ATOM 826 C CA . GLY A 1 111 ? 10.325 7.557 36.444 1.00 49.12 111 GLY A CA 1
ATOM 827 C C . GLY A 1 111 ? 8.803 7.677 36.445 1.00 49.12 111 GLY A C 1
ATOM 828 O O . GLY A 1 111 ? 8.276 8.242 37.396 1.00 49.12 111 GLY A O 1
ATOM 829 N N . ASP A 1 112 ? 8.103 7.136 35.444 1.00 49.22 112 ASP A N 1
ATOM 830 C CA . ASP A 1 112 ? 6.625 7.125 35.383 1.00 49.22 112 ASP A CA 1
ATOM 831 C C . ASP A 1 112 ? 6.029 5.704 35.554 1.00 49.22 112 ASP A C 1
ATOM 833 O O . ASP A 1 112 ? 5.029 5.330 34.947 1.00 49.22 112 ASP A O 1
ATOM 837 N N . GLN A 1 113 ? 6.641 4.885 36.424 1.00 49.81 113 GLN A N 1
ATOM 838 C CA . GLN A 1 113 ? 6.131 3.559 36.829 1.00 49.81 113 GLN A CA 1
ATOM 839 C C . GLN A 1 113 ? 5.606 3.500 38.278 1.00 49.81 113 GLN A C 1
ATOM 841 O O . GLN A 1 113 ? 5.787 2.507 38.981 1.00 49.81 113 GLN A O 1
ATOM 846 N N . THR A 1 114 ? 4.896 4.535 38.737 1.00 51.00 114 THR A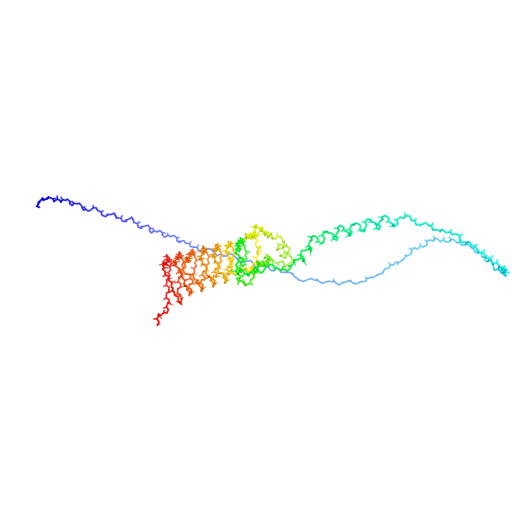 N 1
ATOM 847 C CA . THR A 1 114 ? 4.056 4.441 39.952 1.00 51.00 114 THR A CA 1
ATOM 848 C C . THR A 1 114 ? 2.639 4.956 39.713 1.00 51.00 114 THR A C 1
ATOM 850 O O . THR A 1 114 ? 2.166 5.878 40.377 1.00 51.00 114 THR A O 1
ATOM 853 N N . GLY A 1 115 ? 1.941 4.330 38.764 1.00 42.53 115 GLY A N 1
ATOM 854 C CA . GLY A 1 115 ? 0.482 4.389 38.697 1.00 42.53 115 GLY A CA 1
ATOM 855 C C . GLY A 1 115 ? -0.144 3.618 39.866 1.00 42.53 115 GLY A C 1
ATOM 856 O O . GLY A 1 115 ? 0.199 2.461 40.101 1.00 42.53 115 GLY A O 1
ATOM 857 N N . GLY A 1 116 ? -1.045 4.262 40.612 1.00 52.53 116 GLY A N 1
ATOM 858 C CA . GLY A 1 116 ? -1.825 3.613 41.675 1.00 52.53 116 GLY A CA 1
ATOM 859 C C . GLY A 1 116 ? -2.835 2.581 41.140 1.00 52.53 116 GLY A C 1
ATOM 860 O O . GLY A 1 116 ? -2.938 2.398 39.926 1.00 52.53 116 GLY A O 1
ATOM 861 N N . PRO A 1 117 ? -3.608 1.910 42.020 1.00 52.69 117 PRO A N 1
ATOM 862 C CA . PRO A 1 117 ? -4.608 0.928 41.601 1.00 52.69 117 PRO A CA 1
ATOM 863 C C . PRO A 1 117 ? -5.574 1.545 40.584 1.00 52.69 117 PRO A C 1
ATOM 865 O O . PRO A 1 117 ? -6.231 2.551 40.858 1.00 52.69 117 PRO A O 1
ATOM 868 N N . ALA A 1 118 ? -5.611 0.953 39.391 1.00 53.00 118 ALA A N 1
ATOM 869 C CA . ALA A 1 118 ? -6.288 1.536 38.245 1.00 53.00 118 ALA A CA 1
ATOM 870 C C . ALA A 1 118 ? -7.805 1.661 38.483 1.00 53.00 118 ALA A C 1
ATOM 872 O O . ALA A 1 118 ? -8.424 0.710 38.972 1.00 53.00 118 ALA A O 1
ATOM 873 N N . PRO A 1 119 ? -8.450 2.769 38.065 1.00 54.47 119 PRO A N 1
ATOM 874 C CA . PRO A 1 119 ? -9.884 2.733 37.829 1.00 54.47 119 PRO A CA 1
ATOM 875 C C . PRO A 1 119 ? -10.146 1.695 36.734 1.00 54.47 119 PRO A C 1
ATOM 877 O O . PRO A 1 119 ? -9.489 1.719 35.691 1.00 54.47 119 PRO A O 1
ATOM 880 N N . SER A 1 120 ? -11.104 0.795 36.956 1.00 51.81 120 SER A N 1
ATOM 881 C CA . SER A 1 120 ? -11.481 -0.260 36.013 1.00 51.81 120 SER A CA 1
ATOM 882 C C . SER A 1 120 ? -12.147 0.318 34.759 1.00 51.81 120 SER A C 1
ATOM 884 O O . SER A 1 120 ? -13.362 0.269 34.579 1.00 51.81 120 SER A O 1
ATOM 886 N N . ARG A 1 121 ? -11.330 0.871 33.862 1.00 43.12 121 ARG A N 1
ATOM 887 C CA . ARG A 1 121 ? -11.712 1.156 32.483 1.00 43.12 121 ARG A CA 1
ATOM 888 C C . ARG A 1 121 ? -11.592 -0.138 31.698 1.00 43.12 121 ARG A C 1
ATOM 890 O O . ARG A 1 121 ? -10.487 -0.606 31.446 1.00 43.12 121 ARG A O 1
ATOM 897 N N . THR A 1 122 ? -12.734 -0.699 31.314 1.00 48.25 122 THR A N 1
ATOM 898 C CA . THR A 1 122 ? -12.808 -1.759 30.308 1.00 48.25 122 THR A CA 1
ATOM 899 C C . THR A 1 122 ? -11.991 -1.323 29.086 1.00 48.25 122 THR A C 1
ATOM 901 O O . THR A 1 122 ? -12.271 -0.240 28.560 1.00 48.25 122 THR A O 1
ATOM 904 N N . PRO A 1 123 ? -10.980 -2.091 28.641 1.00 42.78 123 PRO A N 1
ATOM 905 C CA . PRO A 1 123 ? -10.197 -1.709 27.477 1.00 42.78 123 PRO A CA 1
ATOM 906 C C . PRO A 1 123 ? -11.117 -1.674 26.256 1.00 42.78 123 PRO A C 1
ATOM 908 O O . PRO A 1 123 ? -11.743 -2.672 25.903 1.00 42.78 123 PRO A O 1
ATOM 911 N N . SER A 1 124 ? -11.229 -0.502 25.633 1.00 42.12 124 SER A N 1
ATOM 912 C CA . SER A 1 124 ? -11.895 -0.353 24.341 1.00 42.12 124 SER A CA 1
ATOM 913 C C . SER A 1 124 ? -10.886 -0.734 23.255 1.00 42.12 124 SER A C 1
ATOM 915 O O . SER A 1 124 ? -9.886 -0.026 23.109 1.00 42.12 124 SER A O 1
ATOM 917 N N . PRO A 1 125 ? -11.096 -1.822 22.492 1.00 45.12 125 PRO A N 1
ATOM 918 C CA . PRO A 1 125 ? -10.142 -2.263 21.483 1.00 45.12 125 PRO A CA 1
ATOM 919 C C . PRO A 1 125 ? -10.269 -1.382 20.235 1.00 45.12 125 PRO A C 1
ATOM 921 O O . PRO A 1 125 ? -10.987 -1.734 19.302 1.00 45.12 125 PRO A O 1
ATOM 924 N N . ARG A 1 126 ? -9.638 -0.198 20.248 1.00 48.75 126 ARG A N 1
ATOM 925 C CA . ARG A 1 126 ? -9.467 0.724 19.103 1.00 48.75 126 ARG A CA 1
ATOM 926 C C . ARG A 1 126 ? -8.525 1.882 19.464 1.00 48.75 126 ARG A C 1
ATOM 928 O O . ARG A 1 126 ? -8.969 3.003 19.717 1.00 48.75 126 ARG A O 1
ATOM 935 N N . ALA A 1 127 ? -7.217 1.649 19.388 1.00 56.22 127 ALA A N 1
ATOM 936 C CA . ALA A 1 127 ? -6.304 2.732 19.038 1.00 56.22 127 ALA A CA 1
ATOM 937 C C . ALA A 1 127 ? -6.543 3.069 17.553 1.00 56.22 127 ALA A C 1
ATOM 939 O O . ALA A 1 127 ? -5.988 2.423 16.670 1.00 56.22 127 ALA A O 1
ATOM 940 N N . ARG A 1 128 ? -7.436 4.030 17.271 1.00 68.88 128 ARG A N 1
ATOM 941 C CA . ARG A 1 128 ? -7.639 4.566 15.914 1.00 68.88 128 ARG A CA 1
ATOM 942 C C . ARG A 1 128 ? -6.486 5.515 15.580 1.00 68.88 128 ARG A C 1
ATOM 944 O O . ARG A 1 128 ? -6.639 6.729 15.690 1.00 68.88 128 ARG A O 1
ATOM 951 N N . ALA A 1 129 ? -5.324 4.961 15.251 1.00 81.62 129 ALA A N 1
ATOM 952 C CA . ALA A 1 129 ? -4.241 5.748 14.675 1.00 81.62 129 ALA A CA 1
ATOM 953 C C . ALA A 1 129 ? -4.547 6.046 13.199 1.00 81.62 129 ALA A C 1
ATOM 955 O O . ALA A 1 129 ? -5.180 5.237 12.519 1.00 81.62 129 ALA A O 1
ATOM 956 N N . LEU A 1 130 ? -4.092 7.196 12.712 1.00 88.81 130 LEU A N 1
ATOM 957 C CA . LEU A 1 130 ? -3.938 7.455 11.285 1.00 88.81 130 LEU A CA 1
ATOM 958 C C . LEU A 1 130 ? -2.458 7.277 10.961 1.00 88.81 130 LEU A C 1
ATOM 960 O O . LEU A 1 130 ? -1.630 7.988 11.525 1.00 88.81 130 LEU A O 1
ATOM 964 N N . VAL A 1 131 ? -2.132 6.323 10.097 1.00 91.00 131 VAL A N 1
ATOM 965 C CA . VAL A 1 131 ? -0.762 6.074 9.643 1.00 91.00 131 VAL A CA 1
ATOM 966 C C . VAL A 1 131 ? -0.644 6.545 8.203 1.00 91.00 131 VAL A C 1
ATOM 968 O O . VAL A 1 131 ? -1.327 6.009 7.335 1.00 91.00 131 VAL A O 1
ATOM 971 N N . ARG A 1 132 ? 0.212 7.541 7.980 1.00 92.94 132 ARG A N 1
ATOM 972 C CA . ARG A 1 132 ? 0.621 8.047 6.671 1.00 92.94 132 ARG A CA 1
ATOM 973 C C . ARG A 1 132 ? 2.050 7.625 6.396 1.00 92.94 132 ARG A C 1
ATOM 975 O O . ARG A 1 132 ? 2.922 7.874 7.228 1.00 92.94 132 ARG A O 1
ATOM 982 N N . LEU A 1 133 ? 2.273 6.991 5.255 1.00 93.12 133 LEU A N 1
ATOM 983 C CA . LEU A 1 133 ? 3.590 6.565 4.804 1.00 93.12 133 LEU A CA 1
ATOM 984 C C . LEU A 1 133 ? 3.803 7.014 3.360 1.00 93.12 133 LEU A C 1
ATOM 986 O O . LEU A 1 133 ? 3.172 6.467 2.463 1.00 93.12 133 LEU A O 1
ATOM 990 N N . THR A 1 134 ? 4.713 7.960 3.148 1.00 92.88 134 THR A N 1
ATOM 991 C CA . THR A 1 134 ? 5.172 8.373 1.816 1.00 92.88 134 THR A CA 1
ATOM 992 C C . THR A 1 134 ? 6.567 7.794 1.585 1.00 92.88 134 THR A C 1
ATOM 994 O O . THR A 1 134 ? 7.555 8.293 2.133 1.00 92.88 134 THR A O 1
ATOM 997 N N . ASN A 1 135 ? 6.657 6.716 0.804 1.00 90.12 135 ASN A N 1
ATOM 998 C CA . ASN A 1 135 ? 7.918 6.076 0.442 1.00 90.12 135 ASN A CA 1
ATOM 999 C C . ASN A 1 135 ? 8.396 6.501 -0.952 1.00 90.12 135 ASN A C 1
ATOM 1001 O O . ASN A 1 135 ? 7.611 6.674 -1.885 1.00 90.12 135 ASN A O 1
ATOM 1005 N N . GLY A 1 136 ? 9.715 6.605 -1.094 1.00 87.50 136 GLY A N 1
ATOM 1006 C CA . GLY A 1 136 ? 10.386 6.652 -2.387 1.00 87.50 136 GLY A CA 1
ATOM 1007 C C . GLY A 1 136 ? 10.471 5.245 -3.005 1.00 87.50 136 GLY A C 1
ATOM 1008 O O . GLY A 1 136 ? 9.449 4.581 -3.157 1.00 87.50 136 GLY A O 1
ATOM 1009 N N . PRO A 1 137 ? 11.680 4.773 -3.356 1.00 87.12 137 PRO A N 1
ATOM 1010 C CA . PRO A 1 137 ? 11.952 3.388 -3.704 1.00 87.12 137 PRO A CA 1
ATOM 1011 C C . PRO A 1 137 ? 12.002 2.475 -2.474 1.00 87.12 137 PRO A C 1
ATOM 1013 O O . PRO A 1 137 ? 12.734 2.767 -1.527 1.00 87.12 137 PRO A O 1
ATOM 1016 N N . GLY A 1 138 ? 11.325 1.332 -2.536 1.00 88.38 138 GLY A N 1
ATOM 1017 C CA . GLY A 1 138 ? 11.431 0.233 -1.572 1.00 88.38 138 GLY A CA 1
ATOM 1018 C C . GLY A 1 138 ? 10.088 -0.438 -1.293 1.00 88.38 138 GLY A C 1
ATOM 1019 O O . GLY A 1 138 ? 9.030 0.153 -1.506 1.00 88.38 138 GLY A O 1
ATOM 1020 N N . GLN A 1 139 ? 10.122 -1.683 -0.818 1.00 93.00 139 GLN A N 1
ATOM 1021 C CA . GLN A 1 139 ? 8.908 -2.437 -0.514 1.00 93.00 139 GLN A CA 1
ATOM 1022 C C . GLN A 1 139 ? 8.210 -1.856 0.721 1.00 93.00 139 GLN A C 1
ATOM 1024 O O . GLN A 1 139 ? 8.848 -1.583 1.736 1.00 93.00 139 GLN A O 1
ATOM 1029 N N . VAL A 1 140 ? 6.884 -1.739 0.681 1.00 95.94 140 VAL A N 1
ATOM 1030 C CA . VAL A 1 140 ? 6.060 -1.383 1.841 1.00 95.94 140 VAL A CA 1
ATOM 1031 C C . VAL A 1 140 ? 5.238 -2.590 2.275 1.00 95.94 140 VAL A C 1
ATOM 1033 O O . VAL A 1 140 ? 4.460 -3.137 1.502 1.00 95.94 140 VAL A O 1
ATOM 1036 N N . ARG A 1 141 ? 5.355 -2.985 3.543 1.00 96.62 141 ARG A N 1
ATOM 1037 C CA . ARG A 1 141 ? 4.553 -4.039 4.171 1.00 96.62 141 ARG A CA 1
ATOM 1038 C C . ARG A 1 141 ? 3.882 -3.514 5.435 1.00 96.62 141 ARG A C 1
ATOM 1040 O O . ARG A 1 141 ? 4.556 -3.043 6.349 1.00 96.62 141 ARG A O 1
ATOM 1047 N N . ILE A 1 142 ? 2.560 -3.626 5.519 1.00 95.69 142 ILE A N 1
ATOM 1048 C CA . ILE A 1 142 ? 1.768 -3.173 6.670 1.00 95.69 142 ILE A CA 1
ATOM 1049 C C . ILE A 1 142 ? 0.854 -4.304 7.144 1.00 95.69 142 ILE A C 1
ATOM 1051 O O . ILE A 1 142 ? -0.022 -4.764 6.415 1.00 95.69 142 ILE A O 1
ATOM 1055 N N . GLU A 1 143 ? 1.039 -4.741 8.389 1.00 95.06 143 GLU A N 1
ATOM 1056 C CA . GLU A 1 143 ? 0.237 -5.792 9.020 1.00 95.06 143 GLU A CA 1
ATOM 1057 C C . GLU A 1 143 ? -0.596 -5.220 10.177 1.00 95.06 143 GLU A C 1
ATOM 1059 O O . GLU A 1 143 ? -0.063 -4.659 11.137 1.00 95.06 143 GLU A O 1
ATOM 1064 N N . GLY A 1 144 ? -1.915 -5.396 10.112 1.00 92.25 144 GLY A N 1
ATOM 1065 C CA . GLY A 1 144 ? -2.827 -5.165 11.225 1.00 92.25 144 GLY A CA 1
ATOM 1066 C C . GLY A 1 144 ? -2.633 -6.219 12.316 1.00 92.25 144 GLY A C 1
ATOM 1067 O O . GLY A 1 144 ? -2.765 -7.416 12.068 1.00 92.25 144 GLY A O 1
ATOM 1068 N N . ALA A 1 145 ? -2.337 -5.775 13.535 1.00 89.44 145 ALA A N 1
ATOM 1069 C CA . ALA A 1 145 ? -2.090 -6.619 14.700 1.00 89.44 145 ALA A CA 1
ATOM 1070 C C . ALA A 1 145 ? -2.913 -6.165 15.917 1.00 89.44 145 ALA A C 1
ATOM 1072 O O . ALA A 1 145 ? -3.341 -5.010 16.016 1.00 89.44 145 ALA A O 1
ATOM 1073 N N . GLU A 1 146 ? -3.116 -7.068 16.879 1.00 86.00 146 GLU A N 1
ATOM 1074 C CA . GLU A 1 146 ? -3.692 -6.748 18.195 1.00 86.00 146 GLU A CA 1
ATOM 1075 C C . GLU A 1 146 ? -2.648 -6.043 19.083 1.00 86.00 146 GLU A C 1
ATOM 1077 O O . GLU A 1 146 ? -2.207 -6.558 20.107 1.00 86.00 146 GLU A O 1
ATOM 1082 N N . ALA A 1 147 ? -2.223 -4.857 18.646 1.00 79.44 147 ALA A N 1
ATOM 1083 C CA . ALA A 1 147 ? -1.254 -3.996 19.313 1.00 79.44 147 ALA A CA 1
ATOM 1084 C C . ALA A 1 147 ? -1.908 -2.683 19.774 1.00 79.44 147 ALA A C 1
ATOM 1086 O O . ALA A 1 147 ? -2.869 -2.206 19.170 1.00 79.44 147 ALA A O 1
ATOM 1087 N N . GLU A 1 148 ? -1.365 -2.066 20.825 1.00 76.69 148 GLU A N 1
ATOM 1088 C CA . GLU A 1 148 ? -1.775 -0.724 21.281 1.00 76.69 148 GLU A CA 1
ATOM 1089 C C . GLU A 1 148 ? -0.967 0.400 20.606 1.00 76.69 148 GLU A C 1
ATOM 1091 O O . GLU A 1 148 ? -1.396 1.555 20.560 1.00 76.69 148 GLU A O 1
ATOM 1096 N N . THR A 1 149 ? 0.200 0.060 20.057 1.00 77.06 149 THR A N 1
ATOM 1097 C CA . THR A 1 149 ? 1.162 0.971 19.425 1.00 77.06 149 THR A CA 1
ATOM 1098 C C . THR A 1 149 ? 1.477 0.531 18.002 1.00 77.06 149 THR A C 1
ATOM 1100 O O . THR A 1 149 ? 1.404 -0.654 17.690 1.00 77.06 149 THR A O 1
ATOM 1103 N N . VAL A 1 150 ? 1.869 1.481 17.150 1.00 85.06 150 VAL A N 1
ATOM 1104 C CA . VAL A 1 150 ? 2.458 1.166 15.842 1.00 85.06 150 VAL A CA 1
ATOM 1105 C C . VAL A 1 150 ? 3.932 0.815 16.039 1.00 85.06 150 VAL A C 1
ATOM 1107 O O . VAL A 1 150 ? 4.671 1.599 16.635 1.00 85.06 150 VAL A O 1
ATOM 1110 N N . GLU A 1 151 ? 4.354 -0.338 15.530 1.00 85.06 151 GLU A N 1
ATOM 1111 C CA . GLU A 1 151 ? 5.764 -0.714 15.404 1.00 85.06 151 GLU A CA 1
ATOM 1112 C C . GLU A 1 151 ? 6.223 -0.437 13.970 1.00 85.06 151 GLU A C 1
ATOM 1114 O O . GLU A 1 151 ? 5.503 -0.743 13.020 1.00 85.06 151 GLU A O 1
ATOM 1119 N N . ILE A 1 152 ? 7.413 0.144 13.808 1.00 88.25 152 ILE A N 1
ATOM 1120 C CA . ILE A 1 152 ? 7.973 0.520 12.506 1.00 88.25 152 ILE A CA 1
ATOM 1121 C C . ILE A 1 152 ? 9.360 -0.109 12.393 1.00 88.25 152 ILE A C 1
ATOM 1123 O O . ILE A 1 152 ? 10.221 0.122 13.244 1.00 88.25 152 ILE A O 1
ATOM 1127 N N . SER A 1 153 ? 9.584 -0.871 11.329 1.00 89.00 153 SER A N 1
ATOM 1128 C CA . SER A 1 153 ? 10.909 -1.284 10.880 1.00 89.00 153 SER A CA 1
ATOM 1129 C C . SER A 1 153 ? 11.183 -0.646 9.520 1.00 89.00 153 SER A C 1
ATOM 1131 O O . SER A 1 153 ? 10.311 -0.669 8.652 1.00 89.00 153 SER A O 1
ATOM 1133 N N . ALA A 1 154 ? 12.362 -0.045 9.363 1.00 88.12 154 ALA A N 1
ATOM 1134 C CA . ALA A 1 154 ? 12.791 0.648 8.152 1.00 88.12 154 ALA A CA 1
ATOM 1135 C C . ALA A 1 154 ? 14.224 0.208 7.817 1.00 88.12 154 ALA A C 1
ATOM 1137 O O . ALA A 1 154 ? 15.177 0.597 8.503 1.00 88.12 154 ALA A O 1
ATOM 1138 N N . GLU A 1 155 ? 14.382 -0.631 6.794 1.00 86.94 155 GLU A N 1
ATOM 1139 C CA . GLU A 1 155 ? 15.681 -1.104 6.322 1.00 86.94 155 GLU A CA 1
ATOM 1140 C C . GLU A 1 155 ? 16.125 -0.269 5.118 1.00 86.94 155 GLU A C 1
ATOM 1142 O O . GLU A 1 155 ? 15.533 -0.301 4.044 1.00 86.94 155 GLU A O 1
ATOM 1147 N N . ARG A 1 156 ? 17.178 0.531 5.311 1.00 87.31 156 ARG A N 1
ATOM 1148 C CA . ARG A 1 156 ? 17.738 1.387 4.260 1.00 87.31 156 ARG A CA 1
ATOM 1149 C C . ARG A 1 156 ? 18.734 0.605 3.418 1.00 87.31 156 ARG A C 1
ATOM 1151 O O . ARG A 1 156 ? 19.696 0.056 3.959 1.00 87.31 156 ARG A O 1
ATOM 1158 N N . TYR A 1 157 ? 18.570 0.645 2.100 1.00 81.00 157 TYR A N 1
ATOM 1159 C CA . TYR A 1 157 ? 19.482 0.021 1.146 1.00 81.00 157 TYR A CA 1
ATOM 1160 C C . TYR A 1 157 ? 20.050 1.021 0.132 1.00 81.00 157 TYR A C 1
ATOM 1162 O O . TYR A 1 157 ? 19.490 2.082 -0.146 1.00 81.00 157 TYR A O 1
ATOM 1170 N N . ALA A 1 158 ? 21.171 0.640 -0.480 1.00 81.75 158 ALA A N 1
ATOM 1171 C CA . ALA A 1 158 ? 21.696 1.288 -1.673 1.00 81.75 158 ALA A CA 1
ATOM 1172 C C . ALA A 1 158 ? 22.253 0.247 -2.643 1.00 81.75 158 ALA A C 1
ATOM 1174 O O . ALA A 1 158 ? 22.897 -0.727 -2.249 1.00 81.75 158 ALA A O 1
ATOM 1175 N N . ARG A 1 159 ? 22.027 0.480 -3.932 1.00 75.81 159 ARG A N 1
ATOM 1176 C CA . ARG A 1 159 ? 22.498 -0.336 -5.049 1.00 75.81 159 ARG A CA 1
ATOM 1177 C C . ARG A 1 159 ? 23.848 0.233 -5.508 1.00 75.81 159 ARG A C 1
ATOM 1179 O O . ARG A 1 159 ? 23.941 1.401 -5.876 1.00 75.81 159 ARG A O 1
ATOM 1186 N N . GLY A 1 160 ? 24.906 -0.577 -5.492 1.00 76.38 160 GLY A N 1
ATOM 1187 C CA . GLY A 1 160 ? 26.245 -0.142 -5.899 1.00 76.38 160 GLY A CA 1
ATOM 1188 C C . GLY A 1 160 ? 27.225 -1.300 -6.073 1.00 76.38 160 GLY A C 1
ATOM 1189 O O . GLY A 1 160 ? 27.089 -2.340 -5.434 1.00 76.38 160 GLY A O 1
ATOM 1190 N N . SER A 1 161 ? 28.223 -1.116 -6.941 1.00 73.19 161 SER A N 1
ATOM 1191 C CA . SER A 1 161 ? 29.229 -2.143 -7.267 1.00 73.19 161 SER A CA 1
ATOM 1192 C C . SER A 1 161 ? 30.182 -2.467 -6.110 1.00 73.19 161 SER A C 1
ATOM 1194 O O . SER A 1 161 ? 30.787 -3.537 -6.099 1.00 73.19 161 SER A O 1
ATOM 1196 N N . ASP A 1 162 ? 30.336 -1.541 -5.158 1.00 82.00 162 ASP A N 1
ATOM 1197 C CA . ASP A 1 162 ? 31.135 -1.704 -3.943 1.00 82.00 162 ASP A CA 1
ATOM 1198 C C . ASP A 1 162 ? 30.198 -1.820 -2.720 1.00 82.00 162 ASP A C 1
ATOM 1200 O O . ASP A 1 162 ? 29.494 -0.854 -2.403 1.00 82.00 162 ASP A O 1
ATOM 1204 N N . PRO A 1 163 ? 30.179 -2.965 -2.007 1.00 76.62 163 PRO A N 1
ATOM 1205 C CA . PRO A 1 163 ? 29.311 -3.170 -0.843 1.00 76.62 163 PRO A CA 1
ATOM 1206 C C . PRO A 1 163 ? 29.598 -2.264 0.364 1.00 76.62 163 PRO A C 1
ATOM 1208 O O . PRO A 1 163 ? 28.768 -2.177 1.268 1.00 76.62 163 PRO A O 1
ATOM 1211 N N . SER A 1 164 ? 30.769 -1.632 0.438 1.00 75.00 164 SER A N 1
ATOM 1212 C CA . SER A 1 164 ? 31.130 -0.707 1.520 1.00 75.00 164 SER A CA 1
ATOM 1213 C C . SER A 1 164 ? 30.578 0.683 1.221 1.00 75.00 164 SER A C 1
ATOM 1215 O O . SER A 1 164 ? 29.856 1.235 2.048 1.00 75.00 164 SER A O 1
ATOM 1217 N N . ALA A 1 165 ? 30.815 1.186 0.004 1.00 72.56 165 ALA A N 1
ATOM 1218 C CA . ALA A 1 165 ? 30.250 2.456 -0.457 1.00 72.56 165 ALA A CA 1
ATOM 1219 C C . ALA A 1 165 ? 28.711 2.411 -0.519 1.00 72.56 165 ALA A C 1
ATOM 1221 O O . ALA A 1 165 ? 28.045 3.391 -0.200 1.00 72.56 165 ALA A O 1
ATOM 1222 N N . ALA A 1 166 ? 28.127 1.257 -0.865 1.00 72.06 166 ALA A N 1
ATOM 1223 C CA . ALA A 1 166 ? 26.682 1.053 -0.797 1.00 72.06 166 ALA A CA 1
ATOM 1224 C C . ALA A 1 166 ? 26.137 1.238 0.633 1.00 72.06 166 ALA A C 1
ATOM 1226 O O . ALA A 1 166 ? 25.184 1.983 0.832 1.00 72.06 166 ALA A O 1
ATOM 1227 N N . ARG A 1 167 ? 26.757 0.633 1.656 1.00 72.19 167 ARG A N 1
ATOM 1228 C CA . ARG A 1 167 ? 26.305 0.804 3.053 1.00 72.19 167 ARG A CA 1
ATOM 1229 C C . ARG A 1 167 ? 26.459 2.239 3.555 1.00 72.19 167 ARG A C 1
ATOM 1231 O O . ARG A 1 167 ? 25.593 2.715 4.283 1.00 72.19 167 ARG A O 1
ATOM 1238 N N . GLU A 1 168 ? 27.530 2.922 3.158 1.00 75.81 168 GLU A N 1
ATOM 1239 C CA . GLU A 1 168 ? 27.735 4.339 3.471 1.00 75.81 168 GLU A CA 1
ATOM 1240 C C . GLU A 1 168 ? 26.610 5.197 2.866 1.00 75.81 168 GLU A C 1
ATOM 1242 O O . GLU A 1 168 ? 25.927 5.911 3.600 1.00 75.81 168 GLU A O 1
ATOM 1247 N N . ASN A 1 169 ? 26.312 5.019 1.575 1.00 70.12 169 ASN A N 1
ATOM 1248 C CA . ASN A 1 169 ? 25.210 5.709 0.894 1.00 70.12 169 ASN A CA 1
ATOM 1249 C C . ASN A 1 169 ? 23.833 5.383 1.501 1.00 70.12 169 ASN A C 1
ATOM 1251 O O . ASN A 1 169 ? 23.022 6.285 1.686 1.00 70.12 169 ASN A O 1
ATOM 1255 N N . ALA A 1 170 ? 23.575 4.121 1.863 1.00 71.31 170 ALA A N 1
ATOM 1256 C CA . ALA A 1 170 ? 22.324 3.704 2.503 1.00 71.31 170 ALA A CA 1
ATOM 1257 C C . ALA A 1 170 ? 22.111 4.389 3.866 1.00 71.31 170 ALA A C 1
ATOM 1259 O O . ALA A 1 170 ? 20.991 4.756 4.215 1.00 71.31 170 ALA A O 1
ATOM 1260 N N . SER A 1 171 ? 23.187 4.615 4.628 1.00 70.19 171 SER A N 1
ATOM 1261 C CA . SER A 1 171 ? 23.110 5.325 5.912 1.00 70.19 171 SER A CA 1
ATOM 1262 C C . SER A 1 171 ? 22.760 6.814 5.776 1.00 70.19 171 SER A C 1
ATOM 1264 O O . SER A 1 171 ? 22.268 7.405 6.737 1.00 70.19 171 SER A O 1
ATOM 1266 N N . GLY A 1 172 ? 22.978 7.395 4.590 1.00 69.56 172 GLY A N 1
ATOM 1267 C CA . GLY A 1 172 ? 22.661 8.786 4.263 1.00 69.56 172 GLY A CA 1
ATOM 1268 C C . GLY A 1 172 ? 21.215 9.040 3.825 1.00 69.56 172 GLY A C 1
ATOM 1269 O O . GLY A 1 172 ? 20.864 10.200 3.633 1.00 69.56 172 GLY A O 1
ATOM 1270 N N . VAL A 1 173 ? 20.384 8.001 3.670 1.00 75.19 173 VAL A N 1
ATOM 1271 C CA . VAL A 1 173 ? 18.953 8.157 3.356 1.00 75.19 173 VAL A CA 1
ATOM 1272 C C . VAL A 1 173 ? 18.220 8.723 4.573 1.00 75.19 173 VAL A C 1
ATOM 1274 O O . VAL A 1 173 ? 18.310 8.151 5.673 1.00 75.19 173 VAL A O 1
ATOM 1277 N N . ALA A 1 174 ? 17.513 9.839 4.373 1.00 73.75 174 ALA A N 1
ATOM 1278 C CA . ALA A 1 174 ? 16.704 10.469 5.404 1.00 73.75 174 ALA A CA 1
ATOM 1279 C C . ALA A 1 174 ? 15.397 9.689 5.598 1.00 73.75 174 ALA A C 1
ATOM 1281 O O . ALA A 1 174 ? 14.764 9.228 4.650 1.00 73.75 174 ALA A O 1
ATOM 1282 N N . VAL A 1 175 ? 15.030 9.511 6.864 1.00 80.94 175 VAL A N 1
ATOM 1283 C CA . VAL A 1 175 ? 13.789 8.864 7.288 1.00 80.94 175 VAL A CA 1
ATOM 1284 C C . VAL A 1 175 ? 13.193 9.771 8.349 1.00 80.94 175 VAL A C 1
ATOM 1286 O O . VAL A 1 175 ? 13.671 9.790 9.487 1.00 80.94 175 VAL A O 1
ATOM 1289 N N . ASP A 1 176 ? 12.189 10.546 7.959 1.00 81.88 176 ASP A N 1
ATOM 1290 C CA . ASP A 1 176 ? 11.501 11.469 8.847 1.00 81.88 176 ASP A CA 1
ATOM 1291 C C . ASP A 1 176 ? 10.254 10.783 9.410 1.00 81.88 176 ASP A C 1
ATOM 1293 O O . ASP A 1 176 ? 9.407 10.274 8.678 1.00 81.88 176 ASP A O 1
ATOM 1297 N N . VAL A 1 177 ? 10.154 10.741 10.741 1.00 84.06 177 VAL A N 1
ATOM 1298 C CA . VAL A 1 177 ? 9.006 10.171 11.457 1.00 84.06 177 VAL A CA 1
ATOM 1299 C C . VAL A 1 177 ? 8.455 11.225 12.405 1.00 84.06 177 VAL A C 1
ATOM 1301 O O . VAL A 1 177 ? 9.035 11.503 13.458 1.00 84.06 177 VAL A O 1
ATOM 1304 N N . ALA A 1 178 ? 7.318 11.803 12.037 1.00 80.38 178 ALA A N 1
ATOM 1305 C CA . ALA A 1 178 ? 6.580 12.764 12.838 1.00 80.38 178 ALA A CA 1
ATOM 1306 C C . ALA A 1 178 ? 5.358 12.094 13.482 1.00 80.38 178 ALA A C 1
ATOM 1308 O O . ALA A 1 178 ? 4.681 11.258 12.885 1.00 80.38 178 ALA A O 1
ATOM 1309 N N . ARG A 1 179 ? 5.044 12.470 14.725 1.00 78.44 179 ARG A N 1
ATOM 1310 C CA . ARG A 1 179 ? 3.824 12.020 15.403 1.00 78.44 179 ARG A CA 1
ATOM 1311 C C . ARG A 1 179 ? 3.098 13.200 16.023 1.00 78.44 179 ARG A C 1
ATOM 1313 O O . ARG A 1 179 ? 3.570 13.775 17.001 1.00 78.44 179 ARG A O 1
ATOM 1320 N N . GLU A 1 180 ? 1.912 13.491 15.505 1.00 78.50 180 GLU A N 1
ATOM 1321 C CA . GLU A 1 180 ? 1.017 14.519 16.026 1.00 78.50 180 GLU A CA 1
ATOM 1322 C C . GLU A 1 180 ? -0.260 13.861 16.570 1.00 78.50 180 GLU A C 1
ATOM 1324 O O . GLU A 1 180 ? -1.188 13.502 15.845 1.00 78.50 180 GLU A O 1
ATOM 1329 N N . GLY A 1 181 ? -0.286 13.640 17.888 1.00 77.31 181 GLY A N 1
ATOM 1330 C CA . GLY A 1 181 ? -1.407 12.998 18.579 1.00 77.31 181 GLY A CA 1
ATOM 1331 C C . GLY A 1 181 ? -1.668 11.562 18.103 1.00 77.31 181 GLY A C 1
ATOM 1332 O O . GLY A 1 181 ? -0.922 10.634 18.439 1.00 77.31 181 GLY A O 1
ATOM 1333 N N . SER A 1 182 ? -2.768 11.382 17.366 1.00 77.56 182 SER A N 1
ATOM 1334 C CA . SER A 1 182 ? -3.187 10.114 16.749 1.00 77.56 182 SER A CA 1
ATOM 1335 C C . SER A 1 182 ? -2.667 9.912 15.323 1.00 77.56 182 SER A C 1
ATOM 1337 O O . SER A 1 182 ? -2.820 8.811 14.797 1.00 77.56 182 SER A O 1
ATOM 1339 N N . THR A 1 183 ? -2.081 10.938 14.705 1.00 82.50 183 THR A N 1
ATOM 1340 C CA . THR A 1 183 ? -1.477 10.850 13.372 1.00 82.50 183 THR A CA 1
ATOM 1341 C C . THR A 1 183 ? -0.000 10.499 13.504 1.00 82.50 183 THR A C 1
ATOM 1343 O O . THR A 1 183 ? 0.735 11.117 14.277 1.00 82.50 183 THR A O 1
ATOM 1346 N N . LEU A 1 184 ? 0.421 9.492 12.753 1.00 86.69 184 LEU A N 1
ATOM 1347 C CA . LEU A 1 184 ? 1.801 9.091 12.543 1.00 86.69 184 LEU A CA 1
ATOM 1348 C C . LEU A 1 184 ? 2.105 9.321 11.065 1.00 86.69 184 LEU A C 1
ATOM 1350 O O . LEU A 1 184 ? 1.442 8.735 10.214 1.00 86.69 184 LEU A O 1
ATOM 1354 N N . GLU A 1 185 ? 3.078 10.172 10.783 1.00 87.81 185 GLU A N 1
ATOM 1355 C CA . GLU A 1 185 ? 3.517 10.522 9.438 1.00 87.81 185 GLU A CA 1
ATOM 1356 C C . GLU A 1 185 ? 4.965 10.066 9.275 1.00 87.81 185 GLU A C 1
ATOM 1358 O O . GLU A 1 185 ? 5.829 10.384 10.094 1.00 87.81 185 GLU A O 1
ATOM 1363 N N . ILE A 1 186 ? 5.202 9.249 8.256 1.00 87.69 186 ILE A N 1
ATOM 1364 C CA . ILE A 1 186 ? 6.496 8.661 7.928 1.00 87.69 186 ILE A CA 1
ATOM 1365 C C . ILE A 1 186 ? 6.792 9.056 6.487 1.00 87.69 186 ILE A C 1
ATOM 1367 O O . ILE A 1 186 ? 5.986 8.770 5.601 1.00 87.69 186 ILE A O 1
ATOM 1371 N N . SER A 1 187 ? 7.935 9.683 6.237 1.00 86.00 187 SER A N 1
ATOM 1372 C CA . SER A 1 187 ? 8.380 9.995 4.881 1.00 86.00 187 SER A CA 1
ATOM 1373 C C . SER A 1 187 ? 9.841 9.612 4.663 1.00 86.00 187 SER A C 1
ATOM 1375 O O . SER A 1 187 ? 10.650 9.534 5.595 1.00 86.00 187 SER A O 1
ATOM 1377 N N . SER A 1 188 ? 10.192 9.293 3.419 1.00 82.62 188 SER A N 1
ATOM 1378 C CA . SER A 1 188 ? 11.576 9.006 3.025 1.00 82.62 188 SER A CA 1
ATOM 1379 C C . SER A 1 188 ? 11.835 9.360 1.574 1.00 82.62 188 SER A C 1
ATOM 1381 O O . SER A 1 188 ? 11.057 9.001 0.691 1.00 82.62 188 SER A O 1
ATOM 1383 N N . ASP A 1 189 ? 12.967 10.012 1.322 1.00 75.44 189 ASP A N 1
ATOM 1384 C CA . ASP A 1 189 ? 13.420 10.347 -0.017 1.00 75.44 189 ASP A CA 1
ATOM 1385 C C . ASP A 1 189 ? 14.454 9.335 -0.535 1.00 75.44 189 ASP A C 1
ATOM 1387 O O . ASP A 1 189 ? 15.568 9.177 -0.036 1.00 75.44 189 ASP A O 1
ATOM 1391 N N . GLY A 1 190 ? 14.098 8.631 -1.608 1.00 62.69 190 GLY A N 1
ATOM 1392 C CA . GLY A 1 190 ? 15.063 7.818 -2.336 1.00 62.69 190 GLY A CA 1
ATOM 1393 C C . GLY A 1 190 ? 15.909 8.649 -3.280 1.00 62.69 190 GLY A C 1
ATOM 1394 O O . GLY A 1 190 ? 15.441 9.089 -4.331 1.00 62.69 190 GLY A O 1
ATOM 1395 N N . GLY A 1 191 ? 17.194 8.787 -2.966 1.00 66.06 191 GLY A N 1
ATOM 1396 C CA . GLY A 1 191 ? 18.198 9.160 -3.953 1.00 66.06 191 GLY A CA 1
ATOM 1397 C C . GLY A 1 191 ? 18.348 8.114 -5.069 1.00 66.06 191 GLY A C 1
ATOM 1398 O O . GLY A 1 191 ? 17.860 6.986 -4.998 1.00 66.06 191 GLY A O 1
ATOM 1399 N N . ARG A 1 192 ? 19.085 8.467 -6.132 1.00 68.81 192 ARG A N 1
ATOM 1400 C CA . ARG A 1 192 ? 19.360 7.550 -7.254 1.00 68.81 192 ARG A CA 1
ATOM 1401 C C . ARG A 1 192 ? 20.026 6.256 -6.769 1.00 68.81 192 ARG A C 1
ATOM 1403 O O . ARG A 1 192 ? 21.210 6.253 -6.441 1.00 68.81 192 ARG A O 1
ATOM 1410 N N . GLY A 1 193 ? 19.275 5.158 -6.815 1.00 71.44 193 GLY A N 1
ATOM 1411 C CA . GLY A 1 193 ? 19.746 3.831 -6.423 1.00 71.44 193 GLY A CA 1
ATOM 1412 C C . GLY A 1 193 ? 19.725 3.564 -4.917 1.00 71.44 193 GLY A C 1
ATOM 1413 O O . GLY A 1 193 ? 20.267 2.542 -4.507 1.00 71.44 193 GLY A O 1
ATOM 1414 N N . THR A 1 194 ? 19.116 4.426 -4.101 1.00 81.06 194 THR A N 1
ATOM 1415 C CA . THR A 1 194 ? 18.893 4.193 -2.666 1.00 81.06 194 THR A CA 1
ATOM 1416 C C . THR A 1 194 ? 17.402 4.066 -2.375 1.00 81.06 194 THR A C 1
ATOM 1418 O O . THR A 1 194 ? 16.588 4.637 -3.095 1.00 81.06 194 THR A O 1
ATOM 1421 N N . GLY A 1 195 ? 17.041 3.336 -1.325 1.00 85.88 195 GLY A N 1
ATOM 1422 C CA . GLY A 1 195 ? 15.645 3.126 -0.953 1.00 85.88 195 GLY A CA 1
ATOM 1423 C C . GLY A 1 195 ? 15.477 2.660 0.487 1.00 85.88 195 GLY A C 1
ATOM 1424 O O . GLY A 1 195 ? 16.467 2.457 1.200 1.00 85.88 195 GLY A O 1
ATOM 1425 N N . VAL A 1 196 ? 14.222 2.524 0.906 1.00 88.06 196 VAL A N 1
ATOM 1426 C CA . VAL A 1 196 ? 13.833 2.111 2.256 1.00 88.06 196 VAL A CA 1
ATOM 1427 C C . VAL A 1 196 ? 12.737 1.060 2.165 1.00 88.06 196 VAL A C 1
ATOM 1429 O O . VAL A 1 196 ? 11.639 1.342 1.689 1.00 88.06 196 VAL A O 1
ATOM 1432 N N . ASP A 1 197 ? 13.035 -0.140 2.652 1.00 90.62 197 ASP A N 1
ATOM 1433 C CA . ASP A 1 197 ? 12.044 -1.193 2.828 1.00 90.62 197 ASP A CA 1
ATOM 1434 C C . ASP A 1 197 ? 11.361 -1.011 4.190 1.00 90.62 197 ASP A C 1
ATOM 1436 O O . ASP A 1 197 ? 12.011 -0.935 5.238 1.00 90.62 197 ASP A O 1
ATOM 1440 N N . TYR A 1 198 ? 10.037 -0.923 4.172 1.00 91.94 198 TYR A N 1
ATOM 1441 C CA . TYR A 1 198 ? 9.193 -0.635 5.321 1.00 91.94 198 TYR A CA 1
ATOM 1442 C C . TYR A 1 198 ? 8.401 -1.863 5.756 1.00 91.94 198 TYR A C 1
ATOM 1444 O O . TYR A 1 198 ? 7.667 -2.455 4.973 1.00 91.94 198 TYR A O 1
ATOM 1452 N N . SER A 1 199 ? 8.476 -2.201 7.042 1.00 93.56 199 SER A N 1
ATOM 1453 C CA . SER A 1 199 ? 7.626 -3.212 7.676 1.00 93.56 199 SER A CA 1
ATOM 1454 C C . SER A 1 199 ? 6.979 -2.628 8.928 1.00 93.56 199 SER A C 1
ATOM 1456 O O . SER A 1 199 ? 7.632 -2.480 9.964 1.00 93.56 199 SER A O 1
ATOM 1458 N N . LEU A 1 200 ? 5.687 -2.313 8.846 1.00 91.50 200 LEU A N 1
ATOM 1459 C CA . LEU A 1 200 ? 4.898 -1.739 9.933 1.00 91.50 200 LEU A CA 1
ATOM 1460 C C . LEU A 1 200 ? 3.946 -2.782 10.532 1.00 91.50 200 LEU A C 1
ATOM 1462 O O . LEU A 1 200 ? 3.265 -3.509 9.806 1.00 91.50 200 LEU A O 1
ATOM 1466 N N . ARG A 1 201 ? 3.820 -2.786 11.862 1.00 91.38 201 ARG A N 1
ATOM 1467 C CA . ARG A 1 201 ? 2.701 -3.428 12.569 1.00 91.38 201 ARG A CA 1
ATOM 1468 C C . ARG A 1 201 ? 1.807 -2.342 13.137 1.00 91.38 201 ARG A C 1
ATOM 1470 O O . ARG A 1 201 ? 2.242 -1.578 13.994 1.00 91.38 201 ARG A O 1
ATOM 1477 N N . VAL A 1 202 ? 0.571 -2.255 12.658 1.00 91.38 202 VAL A N 1
ATOM 1478 C CA . VAL A 1 202 ? -0.396 -1.230 13.078 1.00 91.38 202 VAL A CA 1
ATOM 1479 C C . VAL A 1 202 ? -1.498 -1.859 13.934 1.00 91.38 202 VAL A C 1
ATOM 1481 O O . VAL A 1 202 ? -1.898 -2.990 13.660 1.00 91.38 202 VAL A O 1
ATOM 1484 N N . PRO A 1 203 ? -2.051 -1.162 14.943 1.00 90.56 203 PRO A N 1
ATOM 1485 C CA . PRO A 1 203 ? -3.269 -1.611 15.612 1.00 90.56 203 PRO A CA 1
ATOM 1486 C C . PRO A 1 203 ? -4.379 -1.867 14.586 1.00 90.56 203 PRO A C 1
ATOM 1488 O O . PRO A 1 203 ? -4.639 -0.990 13.761 1.00 90.56 203 PRO A O 1
ATOM 1491 N N . VAL A 1 204 ? -5.078 -3.009 14.646 1.00 89.62 204 VAL A N 1
ATOM 1492 C CA . VAL A 1 204 ? -6.128 -3.367 13.659 1.00 89.62 204 VAL A CA 1
ATOM 1493 C C . VAL A 1 204 ? -7.175 -2.269 13.426 1.00 89.62 204 VAL A C 1
ATOM 1495 O O . VAL A 1 204 ? -7.722 -2.171 12.338 1.00 89.62 204 VAL A O 1
ATOM 1498 N N . GLY A 1 205 ? -7.464 -1.427 14.423 1.00 88.12 205 GLY A N 1
ATOM 1499 C CA . GLY A 1 205 ? -8.413 -0.311 14.314 1.00 88.12 205 GLY A CA 1
ATOM 1500 C C . GLY A 1 205 ? -7.867 0.973 13.673 1.00 88.12 205 GLY A C 1
ATOM 1501 O O . GLY A 1 205 ? -8.544 1.997 13.765 1.00 88.12 205 GLY A O 1
ATOM 1502 N N . SER A 1 206 ? -6.661 0.951 13.103 1.00 89.31 206 SER A N 1
ATOM 1503 C CA . SER A 1 206 ? -6.019 2.112 12.470 1.00 89.31 206 SER A CA 1
ATOM 1504 C C . SER A 1 206 ? -6.501 2.322 11.036 1.00 89.31 206 SER A C 1
ATOM 1506 O O . SER A 1 206 ? -6.810 1.360 10.337 1.00 89.31 206 SER A O 1
ATOM 1508 N N . ARG A 1 207 ? -6.501 3.579 10.586 1.00 92.12 207 ARG A N 1
ATOM 1509 C CA . ARG A 1 207 ? -6.561 3.937 9.165 1.00 92.12 207 ARG A CA 1
ATOM 1510 C C . ARG A 1 207 ? -5.141 3.995 8.610 1.00 92.12 207 ARG A C 1
ATOM 1512 O O . ARG A 1 207 ? -4.243 4.500 9.285 1.00 92.12 207 ARG A O 1
ATOM 1519 N N . VAL A 1 208 ? -4.964 3.510 7.388 1.00 94.81 208 VAL A N 1
ATOM 1520 C CA . VAL A 1 208 ? -3.674 3.461 6.694 1.00 94.81 208 VAL A CA 1
ATOM 1521 C C . VAL A 1 208 ? -3.792 4.210 5.368 1.00 94.81 208 VAL A C 1
ATOM 1523 O O . VAL A 1 208 ? -4.712 3.949 4.600 1.00 94.81 208 VAL A O 1
ATOM 1526 N N . GLU A 1 209 ? -2.878 5.141 5.122 1.00 96.06 209 GLU A N 1
ATOM 1527 C CA . GLU A 1 209 ? -2.731 5.922 3.890 1.00 96.06 209 GLU A CA 1
ATOM 1528 C C . GLU A 1 209 ? -1.266 5.754 3.428 1.00 96.06 209 GLU A C 1
ATOM 1530 O O . GLU A 1 209 ? -0.345 6.111 4.165 1.00 96.06 209 GLU A O 1
ATOM 1535 N N . VAL A 1 210 ? -1.038 5.145 2.260 1.00 96.56 210 VAL A N 1
ATOM 1536 C CA . VAL A 1 210 ? 0.302 4.876 1.700 1.00 96.56 210 VAL A CA 1
ATOM 1537 C C . VAL A 1 210 ? 0.451 5.545 0.342 1.00 96.56 210 VAL A C 1
ATOM 1539 O O . VAL A 1 210 ? -0.398 5.371 -0.525 1.00 96.56 210 VAL A O 1
ATOM 1542 N N . GLU A 1 211 ? 1.565 6.232 0.142 1.00 95.75 211 GLU A N 1
ATOM 1543 C CA . GLU A 1 211 ? 2.032 6.741 -1.144 1.00 95.75 211 GLU A CA 1
ATOM 1544 C C . GLU A 1 211 ? 3.397 6.093 -1.429 1.00 95.75 211 GLU A C 1
ATOM 1546 O O . GLU A 1 211 ? 4.306 6.193 -0.607 1.00 95.75 211 GLU A O 1
ATOM 1551 N N . SER A 1 212 ? 3.550 5.395 -2.556 1.00 93.75 212 SER A N 1
ATOM 1552 C CA . SER A 1 212 ? 4.792 4.721 -2.964 1.00 93.75 212 SER A CA 1
ATOM 1553 C C . SER A 1 212 ? 5.206 5.173 -4.362 1.00 93.75 212 SER A C 1
ATOM 1555 O O . SER A 1 212 ? 4.407 5.112 -5.300 1.00 93.75 212 SER A O 1
ATOM 1557 N N . ALA A 1 213 ? 6.453 5.624 -4.515 1.00 91.69 213 ALA A N 1
ATOM 1558 C CA . ALA A 1 213 ? 6.976 6.078 -5.804 1.00 91.69 213 ALA A CA 1
ATOM 1559 C C . ALA A 1 213 ? 7.594 4.945 -6.653 1.00 91.69 213 ALA A C 1
ATOM 1561 O O . ALA A 1 213 ? 7.484 4.979 -7.876 1.00 91.69 213 ALA A O 1
ATOM 1562 N N . GLU A 1 214 ? 8.264 3.967 -6.031 1.00 91.06 214 GLU A N 1
ATOM 1563 C CA . GLU A 1 214 ? 8.828 2.779 -6.701 1.00 91.06 214 GLU A CA 1
ATOM 1564 C C . GLU A 1 214 ? 8.830 1.582 -5.730 1.00 91.06 214 GLU A C 1
ATOM 1566 O O . GLU A 1 214 ? 9.565 1.577 -4.748 1.00 91.06 214 GLU A O 1
ATOM 1571 N N . GLY A 1 215 ? 8.085 0.521 -6.028 1.00 90.75 215 GLY A N 1
ATOM 1572 C CA . GLY A 1 215 ? 8.127 -0.737 -5.277 1.00 90.75 215 GLY A CA 1
ATOM 1573 C C . GLY A 1 215 ? 6.797 -1.155 -4.660 1.00 90.75 215 GLY A C 1
ATOM 1574 O O . GLY A 1 215 ? 5.875 -0.356 -4.482 1.00 90.75 215 GLY A O 1
ATOM 1575 N N . ASP A 1 216 ? 6.728 -2.450 -4.356 1.00 95.19 216 ASP A N 1
ATOM 1576 C CA . ASP A 1 216 ? 5.480 -3.158 -4.083 1.00 95.19 216 ASP A CA 1
ATOM 1577 C C . ASP A 1 216 ? 4.894 -2.819 -2.706 1.00 95.19 216 ASP A C 1
ATOM 1579 O O . ASP A 1 216 ? 5.621 -2.651 -1.720 1.00 95.19 216 AS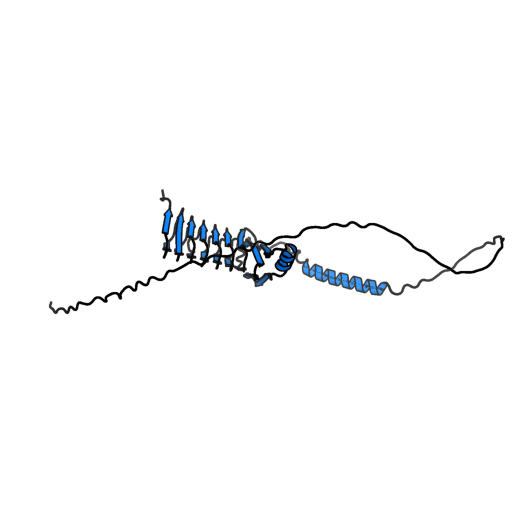P A O 1
ATOM 1583 N N . VAL A 1 217 ? 3.563 -2.771 -2.621 1.00 97.38 217 VAL A N 1
ATOM 1584 C CA . VAL A 1 217 ? 2.816 -2.405 -1.410 1.00 97.38 217 VAL A CA 1
ATOM 1585 C C . VAL A 1 217 ? 1.924 -3.565 -0.957 1.00 97.38 217 VAL A C 1
ATOM 1587 O O . VAL A 1 217 ? 0.871 -3.823 -1.533 1.00 97.38 217 VAL A O 1
ATOM 1590 N N . GLU A 1 218 ? 2.305 -4.247 0.125 1.00 97.75 218 GLU A N 1
ATOM 1591 C CA . GLU A 1 218 ? 1.498 -5.271 0.800 1.00 97.75 218 GLU A CA 1
ATOM 1592 C C . GLU A 1 218 ? 0.803 -4.697 2.049 1.00 97.75 218 GLU A C 1
ATOM 1594 O O . GLU A 1 218 ? 1.464 -4.321 3.018 1.00 97.75 218 GLU A O 1
ATOM 1599 N N . ILE A 1 219 ? -0.532 -4.714 2.102 1.00 97.19 219 ILE A N 1
ATOM 1600 C CA . ILE A 1 219 ? -1.316 -4.341 3.294 1.00 97.19 219 ILE A CA 1
ATOM 1601 C C . ILE A 1 219 ? -2.240 -5.496 3.682 1.00 97.19 219 ILE A C 1
ATOM 1603 O O . ILE A 1 219 ? -2.957 -6.033 2.840 1.00 97.19 219 ILE A O 1
ATOM 1607 N N . ALA A 1 220 ? -2.246 -5.895 4.956 1.00 96.56 220 ALA A N 1
ATOM 1608 C CA . ALA A 1 220 ? -3.060 -7.009 5.443 1.00 96.56 220 ALA A CA 1
ATOM 1609 C C . ALA A 1 220 ? -3.711 -6.737 6.810 1.00 96.56 220 ALA A C 1
ATOM 1611 O O . ALA A 1 220 ? -3.082 -6.168 7.698 1.00 96.56 220 ALA A O 1
ATOM 1612 N N . GLY A 1 221 ? -4.947 -7.205 7.017 1.00 92.56 221 GLY A N 1
ATOM 1613 C CA . GLY A 1 221 ? -5.567 -7.335 8.348 1.00 92.56 221 GLY A CA 1
ATOM 1614 C C . GLY A 1 221 ? -6.066 -6.037 9.001 1.00 92.56 221 GLY A C 1
ATOM 1615 O O . GLY A 1 221 ? -6.227 -5.981 10.222 1.00 92.56 221 GLY A O 1
ATOM 1616 N N . VAL A 1 222 ? -6.304 -4.981 8.219 1.00 93.38 222 VAL A N 1
ATOM 1617 C CA . VAL A 1 222 ? -6.737 -3.662 8.719 1.00 93.38 222 VAL A CA 1
ATOM 1618 C C . VAL A 1 222 ? -8.267 -3.594 8.843 1.00 93.38 222 VAL A C 1
ATOM 1620 O O . VAL A 1 222 ? -9.004 -3.859 7.900 1.00 93.38 222 VAL A O 1
ATOM 1623 N N . ALA A 1 223 ? -8.791 -3.229 10.013 1.00 90.44 223 ALA A N 1
ATOM 1624 C CA . ALA A 1 223 ? -10.234 -3.200 10.266 1.00 90.44 223 ALA A CA 1
ATOM 1625 C C . ALA A 1 223 ? -10.914 -1.852 9.956 1.00 90.44 223 ALA A C 1
ATOM 1627 O O . ALA A 1 223 ? -12.143 -1.809 9.907 1.00 90.44 223 ALA A O 1
ATOM 1628 N N . ASP A 1 224 ? -10.150 -0.771 9.776 1.00 91.19 224 ASP A N 1
ATOM 1629 C CA . ASP A 1 224 ? -10.649 0.513 9.263 1.00 91.19 224 ASP A CA 1
ATOM 1630 C C . ASP A 1 224 ? -10.253 0.684 7.779 1.00 91.19 224 ASP A C 1
ATOM 1632 O O . ASP A 1 224 ? -10.069 -0.294 7.056 1.00 91.19 224 ASP A O 1
ATOM 1636 N N . SER A 1 225 ? -10.207 1.925 7.306 1.00 92.25 225 SER A N 1
ATOM 1637 C CA . SER A 1 225 ? -10.038 2.299 5.904 1.00 92.25 225 SER A CA 1
ATOM 1638 C C . SER A 1 225 ? -8.575 2.183 5.461 1.00 92.25 225 SER A C 1
ATOM 1640 O O . SER A 1 225 ? -7.672 2.511 6.238 1.00 92.25 225 SER A O 1
ATOM 1642 N N . VAL A 1 226 ? -8.352 1.796 4.206 1.00 96.44 226 VAL A N 1
ATOM 1643 C CA . VAL A 1 226 ? -7.024 1.715 3.576 1.00 96.44 226 VAL A CA 1
ATOM 1644 C C . VAL A 1 226 ? -7.017 2.536 2.285 1.00 96.44 226 VAL A C 1
ATOM 1646 O O . VAL A 1 226 ? -7.870 2.328 1.427 1.00 96.44 226 VAL A O 1
ATOM 1649 N N . GLY A 1 227 ? -6.064 3.455 2.150 1.00 97.00 227 GLY A N 1
ATOM 1650 C CA . GLY A 1 227 ? -5.759 4.178 0.915 1.00 97.00 227 GLY A CA 1
ATOM 1651 C C . GLY A 1 227 ? -4.341 3.854 0.446 1.00 97.00 227 GLY A C 1
ATOM 1652 O O . GLY A 1 227 ? -3.421 3.882 1.263 1.00 97.00 227 GLY A O 1
ATOM 1653 N N . VAL A 1 228 ? -4.165 3.545 -0.838 1.00 97.62 228 VAL A N 1
ATOM 1654 C CA . VAL A 1 228 ? -2.858 3.297 -1.465 1.00 97.62 228 VAL A CA 1
ATOM 1655 C C . VAL A 1 228 ? -2.764 4.045 -2.789 1.00 97.62 228 VAL A C 1
ATOM 1657 O O . VAL A 1 228 ? -3.623 3.876 -3.648 1.00 97.62 228 VAL A O 1
ATOM 1660 N N . THR A 1 229 ? -1.688 4.798 -2.972 1.00 97.38 229 THR A N 1
ATOM 1661 C CA . THR A 1 229 ? -1.251 5.330 -4.265 1.00 97.38 229 THR A CA 1
ATOM 1662 C C . THR A 1 229 ? 0.120 4.733 -4.563 1.00 97.38 229 THR A C 1
ATOM 1664 O O . THR A 1 229 ? 1.050 4.937 -3.783 1.00 97.38 229 THR A O 1
ATOM 1667 N N . ALA A 1 230 ? 0.258 3.976 -5.648 1.00 96.19 230 ALA A N 1
ATOM 1668 C CA . ALA A 1 230 ? 1.515 3.344 -6.046 1.00 96.19 230 ALA A CA 1
ATOM 1669 C C . ALA A 1 230 ? 1.838 3.700 -7.502 1.00 96.19 230 ALA A C 1
ATOM 1671 O O . ALA A 1 230 ? 1.242 3.158 -8.427 1.00 96.19 230 ALA A O 1
ATOM 1672 N N . GLU A 1 231 ? 2.774 4.628 -7.710 1.00 94.81 231 GLU A N 1
ATOM 1673 C CA . GLU A 1 231 ? 3.108 5.145 -9.047 1.00 94.81 231 GLU A CA 1
ATOM 1674 C C . GLU A 1 231 ? 3.703 4.058 -9.957 1.00 94.81 231 GLU A C 1
ATOM 1676 O O . GLU A 1 231 ? 3.369 3.980 -11.141 1.00 94.81 231 GLU A O 1
ATOM 1681 N N . MET A 1 232 ? 4.583 3.220 -9.395 1.00 93.25 232 MET A N 1
ATOM 1682 C CA . MET A 1 232 ? 5.246 2.097 -10.063 1.00 93.25 232 MET A CA 1
ATOM 1683 C C . MET A 1 232 ? 5.484 0.949 -9.069 1.00 93.25 232 MET A C 1
ATOM 1685 O O . MET A 1 232 ? 6.396 1.032 -8.246 1.00 93.25 232 MET A O 1
ATOM 1689 N N . GLY A 1 233 ? 4.711 -0.133 -9.157 1.00 93.38 233 GLY A N 1
ATOM 1690 C CA . GLY A 1 233 ? 4.867 -1.326 -8.311 1.00 93.38 233 GLY A CA 1
ATOM 1691 C C . GLY A 1 233 ? 3.550 -2.062 -8.080 1.00 93.38 233 GLY A C 1
ATOM 1692 O O . GLY A 1 233 ? 2.477 -1.490 -8.268 1.00 93.38 233 GLY A O 1
ATOM 1693 N N . ASP A 1 234 ? 3.626 -3.323 -7.658 1.00 96.81 234 ASP A N 1
ATOM 1694 C CA . ASP A 1 234 ? 2.429 -4.146 -7.466 1.00 96.81 234 ASP A CA 1
ATOM 1695 C C . ASP A 1 234 ? 1.768 -3.858 -6.105 1.00 96.81 234 ASP A C 1
ATOM 1697 O O . ASP A 1 234 ? 2.442 -3.667 -5.088 1.00 96.81 234 ASP A O 1
ATOM 1701 N N . VAL A 1 235 ? 0.433 -3.851 -6.048 1.00 98.06 235 VAL A N 1
ATOM 1702 C CA . VAL A 1 235 ? -0.329 -3.552 -4.819 1.00 98.06 235 VAL A CA 1
ATOM 1703 C C . VAL A 1 235 ? -1.155 -4.757 -4.384 1.00 98.06 235 VAL A C 1
ATOM 1705 O O . VAL A 1 235 ? -2.060 -5.191 -5.090 1.00 98.06 235 VAL A O 1
ATOM 1708 N N . ALA A 1 236 ? -0.913 -5.263 -3.174 1.00 98.00 236 ALA A N 1
ATOM 1709 C CA . ALA A 1 236 ? -1.642 -6.384 -2.586 1.00 98.00 236 ALA A CA 1
ATOM 1710 C C . ALA A 1 236 ? -2.351 -5.982 -1.280 1.00 98.00 236 ALA A C 1
ATOM 1712 O O . ALA A 1 236 ? -1.714 -5.816 -0.239 1.00 98.00 236 ALA A O 1
ATOM 1713 N N . VAL A 1 237 ? -3.685 -5.890 -1.303 1.00 97.56 237 VAL A N 1
ATOM 1714 C CA . VAL A 1 237 ? -4.524 -5.549 -0.137 1.00 97.56 237 VAL A CA 1
ATOM 1715 C C . VAL A 1 237 ? -5.337 -6.766 0.312 1.00 97.56 237 VAL A C 1
ATOM 1717 O O . VAL A 1 237 ? -6.088 -7.343 -0.473 1.00 97.56 237 VAL A O 1
ATOM 1720 N N . ARG A 1 238 ? -5.207 -7.166 1.584 1.00 96.81 238 ARG A N 1
ATOM 1721 C CA . ARG A 1 238 ? -5.811 -8.391 2.143 1.00 96.81 238 ARG A CA 1
ATOM 1722 C C . ARG A 1 238 ? -6.560 -8.160 3.456 1.00 96.81 238 ARG A C 1
ATOM 1724 O O . ARG A 1 238 ? -6.117 -7.392 4.308 1.00 96.81 238 ARG A O 1
ATOM 1731 N N . ASP A 1 239 ? -7.656 -8.890 3.659 1.00 94.44 239 ASP A N 1
ATOM 1732 C CA . ASP A 1 239 ? -8.384 -8.988 4.938 1.00 94.44 239 ASP A CA 1
ATOM 1733 C C . ASP A 1 239 ? -8.810 -7.629 5.542 1.00 94.44 239 ASP A C 1
ATOM 1735 O O . ASP A 1 239 ? -8.745 -7.421 6.760 1.00 94.44 239 ASP A O 1
ATOM 1739 N N . VAL A 1 240 ? -9.243 -6.683 4.697 1.00 94.56 240 VAL A N 1
ATOM 1740 C CA . VAL A 1 240 ? -9.665 -5.339 5.134 1.00 94.56 240 VAL A CA 1
ATOM 1741 C C . VAL A 1 240 ? -11.168 -5.274 5.425 1.00 94.56 240 VAL A C 1
ATOM 1743 O O . VAL A 1 240 ? -11.980 -5.839 4.692 1.00 94.56 240 VAL A O 1
ATOM 1746 N N . ARG A 1 241 ? -11.564 -4.572 6.499 1.00 92.06 241 ARG A N 1
ATOM 1747 C CA . ARG A 1 241 ? -12.985 -4.422 6.910 1.00 92.06 241 ARG A CA 1
ATOM 1748 C C . ARG A 1 241 ? -13.572 -3.011 6.752 1.00 92.06 241 ARG A C 1
ATOM 1750 O O . ARG A 1 241 ? -14.780 -2.826 6.924 1.00 92.06 241 ARG A O 1
ATOM 1757 N N . GLY A 1 242 ? -12.748 -2.018 6.420 1.00 91.19 242 GLY A N 1
ATOM 1758 C CA . GLY A 1 242 ? -13.196 -0.677 6.036 1.00 91.19 242 GLY A CA 1
ATOM 1759 C C . GLY A 1 242 ? -13.354 -0.502 4.523 1.00 91.19 242 GLY A C 1
ATOM 1760 O O . GLY A 1 242 ? -13.393 -1.473 3.770 1.00 91.19 242 GLY A O 1
ATOM 1761 N N . SER A 1 243 ? -13.434 0.757 4.090 1.00 93.62 243 SER A N 1
ATOM 1762 C CA . SER A 1 243 ? -13.312 1.122 2.673 1.00 93.62 243 SER A CA 1
ATOM 1763 C C . SER A 1 243 ? -11.874 0.940 2.182 1.00 93.62 243 SER A C 1
ATOM 1765 O O . SER A 1 243 ? -10.933 1.134 2.956 1.00 93.62 243 SER A O 1
ATOM 1767 N N . VAL A 1 244 ? -11.708 0.634 0.896 1.00 96.62 244 VAL A N 1
ATOM 1768 C CA . VAL A 1 244 ? -10.399 0.530 0.235 1.00 96.62 244 VAL A CA 1
ATOM 1769 C C . VAL A 1 244 ? -10.363 1.474 -0.960 1.00 96.62 244 VAL A C 1
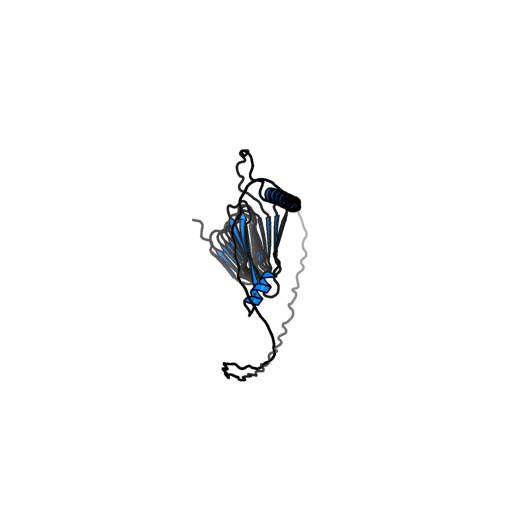ATOM 1771 O O . VAL A 1 244 ? -11.268 1.437 -1.788 1.00 96.62 244 VAL A O 1
ATOM 1774 N N . THR A 1 245 ? -9.312 2.279 -1.068 1.00 97.38 245 THR A N 1
ATOM 1775 C CA . THR A 1 245 ? -9.011 3.075 -2.261 1.00 97.38 245 THR A CA 1
ATOM 1776 C C . THR A 1 245 ? -7.612 2.705 -2.744 1.00 97.38 245 THR A C 1
ATOM 1778 O O . THR A 1 245 ? -6.675 2.760 -1.951 1.00 97.38 245 THR A O 1
ATOM 1781 N N . VAL A 1 246 ? -7.465 2.310 -4.009 1.00 97.88 246 VAL A N 1
ATOM 1782 C CA . VAL A 1 246 ? -6.160 2.042 -4.638 1.00 97.88 246 VAL A CA 1
ATOM 1783 C C . VAL A 1 246 ? -6.075 2.791 -5.961 1.00 97.88 246 VAL A C 1
ATOM 1785 O O . VAL A 1 246 ? -6.955 2.628 -6.804 1.00 97.88 246 VAL A O 1
ATOM 1788 N N . ASP A 1 247 ? -5.007 3.559 -6.152 1.00 97.94 247 ASP A N 1
ATOM 1789 C CA . ASP A 1 247 ? -4.606 4.103 -7.449 1.00 97.94 247 ASP A CA 1
ATOM 1790 C C . ASP A 1 247 ? -3.215 3.566 -7.810 1.00 97.94 247 ASP A C 1
ATOM 1792 O O . ASP A 1 247 ? -2.252 3.742 -7.060 1.00 97.94 247 ASP A O 1
ATOM 1796 N N . ALA A 1 248 ? -3.131 2.854 -8.931 1.00 97.31 248 ALA A N 1
ATOM 1797 C CA . ALA A 1 248 ? -1.920 2.215 -9.429 1.00 97.31 248 ALA A CA 1
ATOM 1798 C C . ALA A 1 248 ? -1.764 2.490 -10.936 1.00 97.31 248 ALA A C 1
ATOM 1800 O O . ALA A 1 248 ? -2.230 1.709 -11.775 1.00 97.31 248 ALA A O 1
ATOM 1801 N N . PRO A 1 249 ? -1.125 3.608 -11.331 1.00 96.25 249 PRO A N 1
ATOM 1802 C CA . PRO A 1 249 ? -0.899 3.922 -12.738 1.00 96.25 249 PRO A CA 1
ATOM 1803 C C . PRO A 1 249 ? -0.080 2.852 -13.478 1.00 96.25 249 PRO A C 1
ATOM 1805 O O . PRO A 1 249 ? -0.329 2.619 -14.665 1.00 96.25 249 PRO A O 1
ATOM 1808 N N . GLN A 1 250 ? 0.875 2.193 -12.807 1.00 95.56 250 GLN A N 1
ATOM 1809 C CA . GLN A 1 250 ? 1.701 1.118 -13.373 1.00 95.56 250 GLN A CA 1
ATOM 1810 C C . GLN A 1 250 ? 1.982 0.015 -12.340 1.00 95.56 250 GLN A C 1
ATOM 1812 O O . GLN A 1 250 ? 2.749 0.226 -11.401 1.00 95.56 250 GLN A O 1
ATOM 1817 N N . GLY A 1 251 ? 1.416 -1.173 -12.555 1.00 95.44 251 GLY A N 1
ATOM 1818 C CA . GLY A 1 251 ? 1.579 -2.333 -11.672 1.00 95.44 251 GLY A CA 1
ATOM 1819 C C . GLY A 1 251 ? 0.308 -3.173 -11.579 1.00 95.44 251 GLY A C 1
ATOM 1820 O O . GLY A 1 251 ? -0.786 -2.695 -11.893 1.00 95.44 251 GLY A O 1
ATOM 1821 N N . ASP A 1 252 ? 0.452 -4.423 -11.150 1.00 97.06 252 ASP A N 1
ATOM 1822 C CA . ASP A 1 252 ? -0.677 -5.326 -10.938 1.00 9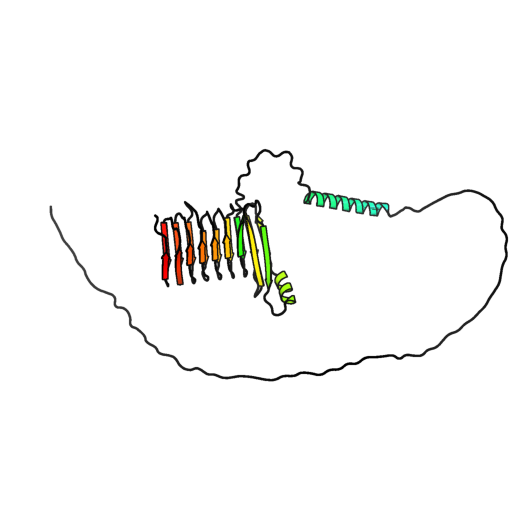7.06 252 ASP A CA 1
ATOM 1823 C C . ASP A 1 252 ? -1.312 -5.074 -9.558 1.00 97.06 252 ASP A C 1
ATOM 1825 O O . ASP A 1 252 ? -0.631 -4.801 -8.565 1.00 97.06 252 ASP A O 1
ATOM 1829 N N . VAL A 1 253 ? -2.640 -5.184 -9.464 1.00 98.06 253 VAL A N 1
ATOM 1830 C CA . VAL A 1 253 ? -3.384 -4.932 -8.219 1.00 98.06 253 VAL A CA 1
ATOM 1831 C C . VAL A 1 253 ? -4.158 -6.175 -7.792 1.00 98.06 253 VAL A C 1
ATOM 1833 O O . VAL A 1 253 ? -5.045 -6.651 -8.496 1.00 98.06 253 VAL A O 1
ATOM 1836 N N . ALA A 1 254 ? -3.870 -6.683 -6.596 1.00 97.69 254 ALA A N 1
ATOM 1837 C CA . ALA A 1 254 ? -4.532 -7.829 -5.987 1.00 97.69 254 ALA A CA 1
ATOM 1838 C C . ALA A 1 254 ? -5.291 -7.418 -4.714 1.00 97.69 254 ALA A C 1
ATOM 1840 O O . ALA A 1 254 ? -4.702 -6.947 -3.743 1.00 97.69 254 ALA A O 1
ATOM 1841 N N . VAL A 1 255 ? -6.606 -7.638 -4.684 1.00 97.00 255 VAL A N 1
ATOM 1842 C CA . VAL A 1 255 ? -7.474 -7.303 -3.545 1.00 97.00 255 VAL A CA 1
ATOM 1843 C C . VAL A 1 255 ? -8.251 -8.546 -3.103 1.00 97.00 255 VAL A C 1
ATOM 1845 O O . VAL A 1 255 ? -9.103 -9.049 -3.839 1.00 97.00 255 VAL A O 1
ATOM 1848 N N . GLU A 1 256 ? -7.969 -9.052 -1.897 1.00 96.06 256 GLU A N 1
ATOM 1849 C CA . GLU A 1 256 ? -8.522 -10.312 -1.370 1.00 96.06 256 GLU A CA 1
ATOM 1850 C C . GLU A 1 256 ? -9.169 -10.149 0.022 1.00 96.06 256 GLU A C 1
ATOM 1852 O O . GLU A 1 256 ? -8.645 -9.474 0.906 1.00 96.06 256 GLU A O 1
ATOM 1857 N N . GLY A 1 257 ? -10.316 -10.796 0.252 1.00 92.69 257 GLY A N 1
ATOM 1858 C CA . GLY A 1 257 ? -10.903 -10.939 1.593 1.00 92.69 257 GLY A CA 1
ATOM 1859 C C . GLY A 1 257 ? -11.548 -9.674 2.177 1.00 92.69 257 GLY A C 1
ATOM 1860 O O . GLY A 1 257 ? -11.676 -9.549 3.397 1.00 92.69 257 GLY A O 1
ATOM 1861 N N . ILE A 1 258 ? -11.967 -8.725 1.336 1.00 93.88 258 ILE A N 1
ATOM 1862 C CA . ILE A 1 258 ? -12.592 -7.477 1.797 1.00 93.88 258 ILE A CA 1
ATOM 1863 C C . ILE A 1 258 ? -13.972 -7.768 2.385 1.00 93.88 258 ILE A C 1
ATOM 1865 O O . ILE A 1 258 ? -14.792 -8.430 1.754 1.00 93.88 258 ILE A O 1
ATOM 1869 N N . SER A 1 259 ? -14.234 -7.287 3.600 1.00 90.44 259 SER A N 1
ATOM 1870 C CA . SER A 1 259 ? -15.455 -7.596 4.352 1.00 90.44 259 SER A CA 1
ATOM 1871 C C . SER A 1 259 ? -16.031 -6.359 5.036 1.00 90.44 259 SER A C 1
ATOM 1873 O O . SER A 1 259 ? -15.790 -6.122 6.221 1.00 90.44 259 SER A O 1
ATOM 1875 N N . THR A 1 260 ? -16.812 -5.576 4.292 1.00 86.00 260 THR A N 1
ATOM 1876 C CA . THR A 1 260 ? -17.431 -4.331 4.753 1.00 86.00 260 THR A CA 1
ATOM 1877 C C . THR A 1 260 ? -18.895 -4.224 4.305 1.00 86.00 260 THR A C 1
ATOM 1879 O O . THR A 1 260 ? -19.222 -4.411 3.138 1.00 86.00 260 THR A O 1
ATOM 1882 N N . GLU A 1 261 ? -19.815 -3.935 5.230 1.00 76.88 261 GLU A N 1
ATOM 1883 C CA . GLU A 1 261 ? -21.255 -3.833 4.911 1.00 76.88 261 GLU A CA 1
ATOM 1884 C C . GLU A 1 261 ? -21.630 -2.482 4.279 1.00 76.88 261 GLU A C 1
ATOM 1886 O O . GLU A 1 261 ? -22.598 -2.389 3.527 1.00 76.88 261 GLU A O 1
ATOM 1891 N N . THR A 1 262 ? -20.867 -1.430 4.591 1.00 80.06 262 THR A N 1
ATOM 1892 C CA . THR A 1 262 ? -21.129 -0.046 4.154 1.00 80.06 262 THR A CA 1
ATOM 1893 C C . THR A 1 262 ? -19.907 0.646 3.553 1.00 80.06 262 THR A C 1
ATOM 1895 O O . THR A 1 262 ? -20.001 1.813 3.179 1.00 80.06 262 THR A O 1
ATOM 1898 N N . GLY A 1 263 ? -18.749 -0.017 3.523 1.00 81.94 263 GLY A N 1
ATOM 1899 C CA . GLY A 1 263 ? -17.547 0.512 2.892 1.00 81.94 263 GLY A CA 1
ATOM 1900 C C . GLY A 1 263 ? -17.616 0.415 1.369 1.00 81.94 263 GLY A C 1
ATOM 1901 O O . GLY A 1 263 ? -18.271 -0.469 0.806 1.00 81.94 263 GLY A O 1
ATOM 1902 N N . ASN A 1 264 ? -16.908 1.333 0.721 1.00 92.62 264 ASN A N 1
ATOM 1903 C CA . ASN A 1 264 ? -16.731 1.353 -0.725 1.00 92.62 264 ASN A CA 1
ATOM 1904 C C . ASN A 1 264 ? -15.340 0.817 -1.066 1.00 92.62 264 ASN A C 1
ATOM 1906 O O . ASN A 1 264 ? -14.397 1.006 -0.294 1.00 92.62 264 ASN A O 1
ATOM 1910 N N . VAL A 1 265 ? -15.215 0.174 -2.221 1.00 95.62 265 VAL A N 1
ATOM 1911 C CA . VAL A 1 265 ? -13.925 -0.219 -2.791 1.00 95.62 265 VAL A CA 1
ATOM 1912 C C . VAL A 1 265 ? -13.767 0.500 -4.121 1.00 95.62 265 VAL A C 1
ATOM 1914 O O . VAL A 1 265 ? -14.543 0.245 -5.036 1.00 95.62 265 VAL A O 1
ATOM 1917 N N . GLU A 1 266 ? -12.803 1.411 -4.201 1.00 96.88 266 GLU A N 1
ATOM 1918 C CA . GLU A 1 266 ? -12.498 2.222 -5.380 1.00 96.88 266 GLU A CA 1
ATOM 1919 C C . GLU A 1 266 ? -11.090 1.883 -5.875 1.00 96.88 266 GLU A C 1
ATOM 1921 O O . GLU A 1 266 ? -10.124 2.012 -5.128 1.00 96.88 266 GLU A O 1
ATOM 1926 N N . LEU A 1 267 ? -10.974 1.384 -7.104 1.00 97.50 267 LEU A N 1
ATOM 1927 C CA . LEU A 1 267 ? -9.730 0.845 -7.655 1.00 97.50 267 LEU A CA 1
ATOM 1928 C C . LEU A 1 267 ? -9.489 1.435 -9.045 1.00 97.50 267 LEU A C 1
ATOM 1930 O O . LEU A 1 267 ? -10.322 1.277 -9.939 1.00 97.50 267 LEU A O 1
ATOM 1934 N N . SER A 1 268 ? -8.346 2.085 -9.223 1.00 97.69 268 SER A N 1
ATOM 1935 C CA . SER A 1 268 ? -7.873 2.662 -10.479 1.00 97.69 268 SER A CA 1
ATOM 1936 C C . SER A 1 268 ? -6.558 1.987 -10.858 1.00 97.69 268 SER A C 1
ATOM 1938 O O . SER A 1 268 ? -5.601 2.023 -10.091 1.00 97.69 268 SER A O 1
ATOM 1940 N N . VAL A 1 269 ? -6.525 1.335 -12.020 1.00 97.62 269 VAL A N 1
ATOM 1941 C CA . VAL A 1 269 ? -5.325 0.705 -12.585 1.00 97.62 269 VAL A CA 1
ATOM 1942 C C . VAL A 1 269 ? -5.085 1.283 -13.974 1.00 97.62 269 VAL A C 1
ATOM 1944 O O . VAL A 1 269 ? -5.935 1.156 -14.858 1.00 97.62 269 VAL A O 1
ATOM 1947 N N . GLY A 1 270 ? -3.935 1.923 -14.179 1.00 96.00 270 GLY A N 1
ATOM 1948 C CA . GLY A 1 270 ? -3.555 2.463 -15.485 1.00 96.00 270 GLY A CA 1
ATOM 1949 C C . GLY A 1 270 ? -3.136 1.340 -16.432 1.00 96.00 270 GLY A C 1
ATOM 1950 O O . GLY A 1 270 ? -3.862 0.987 -17.361 1.00 96.00 270 GLY A O 1
ATOM 1951 N N . SER A 1 271 ? -1.973 0.747 -16.167 1.00 95.81 271 SER A N 1
ATOM 1952 C CA . SER A 1 271 ? -1.427 -0.387 -16.914 1.00 95.81 271 SER A CA 1
ATOM 1953 C C . SER A 1 271 ? -1.039 -1.525 -15.971 1.00 95.81 271 SER A C 1
ATOM 1955 O O . SER A 1 271 ? -0.018 -1.427 -15.291 1.00 95.81 271 SER A O 1
ATOM 1957 N N . GLY A 1 272 ? -1.815 -2.610 -15.987 1.00 95.19 272 GLY A N 1
ATOM 1958 C CA . GLY A 1 272 ? -1.621 -3.793 -15.143 1.00 95.19 272 GLY A CA 1
ATOM 1959 C C . GLY A 1 272 ? -2.886 -4.648 -15.037 1.00 95.19 272 GLY A C 1
ATOM 1960 O O . GLY A 1 272 ? -3.977 -4.215 -15.421 1.00 95.19 272 GLY A O 1
ATOM 1961 N N . ASP A 1 273 ? -2.745 -5.869 -14.532 1.00 96.06 273 ASP A N 1
ATOM 1962 C CA . ASP A 1 273 ? -3.862 -6.777 -14.281 1.00 96.06 273 ASP A CA 1
ATOM 1963 C C . ASP A 1 273 ? -4.479 -6.531 -12.884 1.00 96.06 273 ASP A C 1
ATOM 1965 O O . ASP A 1 273 ? -3.793 -6.271 -11.895 1.00 96.06 273 ASP A O 1
ATOM 1969 N N . LEU A 1 274 ? -5.808 -6.634 -12.786 1.00 97.44 274 LEU A N 1
ATOM 1970 C CA . LEU A 1 274 ? -6.580 -6.454 -11.554 1.00 97.44 274 LEU A CA 1
ATOM 1971 C C . LEU A 1 274 ? -7.191 -7.785 -11.096 1.00 97.44 274 LEU A C 1
ATOM 1973 O O . LEU A 1 274 ? -8.092 -8.319 -11.743 1.00 97.44 274 LEU A O 1
ATOM 1977 N N . ILE A 1 275 ? -6.770 -8.297 -9.942 1.00 96.81 275 ILE A N 1
ATOM 1978 C CA . ILE A 1 275 ? -7.272 -9.543 -9.354 1.00 96.81 275 ILE A CA 1
ATOM 1979 C C . ILE A 1 275 ? -8.102 -9.230 -8.107 1.00 96.81 275 ILE A C 1
ATOM 1981 O O . ILE A 1 275 ? -7.597 -8.755 -7.094 1.00 96.81 275 ILE A O 1
ATOM 1985 N N . LEU A 1 276 ? -9.390 -9.558 -8.156 1.00 95.81 276 LEU A N 1
ATOM 1986 C CA . LEU A 1 276 ? -10.354 -9.372 -7.075 1.00 95.81 276 LEU A CA 1
ATOM 1987 C C . LEU A 1 276 ? -10.814 -10.733 -6.549 1.00 95.81 276 LEU A C 1
ATOM 1989 O O . LEU A 1 276 ? -11.324 -11.549 -7.320 1.00 95.81 276 LEU A O 1
ATOM 1993 N N . ARG A 1 277 ? -10.693 -10.992 -5.241 1.00 95.38 277 ARG A N 1
ATOM 1994 C CA . ARG A 1 277 ? -11.150 -12.255 -4.640 1.00 95.38 277 ARG A CA 1
ATOM 1995 C C . ARG A 1 277 ? -11.887 -12.092 -3.313 1.00 95.38 277 ARG A C 1
ATOM 1997 O O . ARG A 1 277 ? -11.382 -11.474 -2.388 1.00 95.38 277 ARG A O 1
ATOM 2004 N N . ASP A 1 278 ? -13.047 -12.738 -3.191 1.00 93.31 278 ASP A N 1
ATOM 2005 C CA . ASP A 1 278 ? -13.816 -12.796 -1.936 1.00 93.31 278 ASP A CA 1
ATOM 2006 C C . ASP A 1 278 ? -14.114 -11.395 -1.349 1.00 93.31 278 ASP A C 1
ATOM 2008 O O . ASP A 1 278 ? -13.702 -11.068 -0.237 1.00 93.31 278 ASP A O 1
ATOM 2012 N N . LEU A 1 279 ? -14.835 -10.564 -2.115 1.00 92.62 279 LEU A N 1
ATOM 2013 C CA . LEU A 1 279 ? -15.257 -9.217 -1.706 1.00 92.62 279 LEU A CA 1
ATOM 2014 C C . LEU A 1 279 ? -16.719 -9.201 -1.231 1.00 92.62 279 LEU A C 1
ATOM 2016 O O . LEU A 1 279 ? -17.646 -9.545 -1.968 1.00 92.62 279 LEU A O 1
ATOM 2020 N N . VAL A 1 280 ? -16.932 -8.704 -0.018 1.00 92.25 280 VAL A N 1
ATOM 2021 C CA . VAL A 1 280 ? -18.222 -8.266 0.520 1.00 92.25 280 VAL A CA 1
ATOM 2022 C C . VAL A 1 280 ? -18.105 -6.766 0.774 1.00 92.25 280 VAL A C 1
ATOM 2024 O O . VAL A 1 280 ? -17.331 -6.351 1.634 1.00 92.25 280 VAL A O 1
ATOM 2027 N N . VAL A 1 281 ? -18.815 -5.963 -0.015 1.00 91.75 281 VAL A N 1
ATOM 2028 C CA . VAL A 1 281 ? -18.706 -4.495 -0.054 1.00 91.75 281 VAL A CA 1
ATOM 2029 C C . VAL A 1 281 ? -20.085 -3.853 -0.210 1.00 91.75 281 VAL A C 1
ATOM 2031 O O . VAL A 1 281 ? -21.026 -4.498 -0.673 1.00 91.75 281 VAL A O 1
ATOM 2034 N N . GLY A 1 282 ? -20.216 -2.564 0.111 1.00 89.62 282 GLY A N 1
ATOM 2035 C CA . GLY A 1 282 ? -21.407 -1.796 -0.259 1.00 89.62 282 GLY A CA 1
ATOM 2036 C C . GLY A 1 282 ? -21.436 -1.534 -1.767 1.00 89.62 282 GLY A C 1
ATOM 2037 O O . GLY A 1 282 ? -22.355 -1.965 -2.473 1.00 89.62 282 GLY A O 1
ATOM 2038 N N . ILE A 1 283 ? -20.395 -0.855 -2.258 1.00 91.94 283 ILE A N 1
ATOM 2039 C CA . ILE A 1 283 ? -20.194 -0.510 -3.671 1.00 91.94 283 ILE A CA 1
ATOM 2040 C C . ILE A 1 283 ? -18.746 -0.828 -4.073 1.00 91.94 283 ILE A C 1
ATOM 2042 O O . ILE A 1 283 ? -17.809 -0.409 -3.395 1.00 91.94 283 ILE A O 1
ATOM 2046 N N . LEU A 1 284 ? -18.573 -1.542 -5.189 1.00 94.25 284 LEU A N 1
ATOM 2047 C CA . LEU A 1 284 ? -17.305 -1.669 -5.914 1.00 94.25 284 LEU A CA 1
ATOM 2048 C C . LEU A 1 284 ? -17.292 -0.714 -7.115 1.00 94.25 284 LEU A C 1
ATOM 2050 O O . LEU A 1 284 ? -18.162 -0.804 -7.980 1.00 94.25 284 LEU A O 1
ATOM 2054 N N . GLU A 1 285 ? -16.281 0.134 -7.220 1.00 95.81 285 GLU A N 1
ATOM 2055 C CA . GLU A 1 285 ? -15.956 0.889 -8.427 1.00 95.81 285 GLU A CA 1
ATOM 2056 C C . GLU A 1 285 ? -14.526 0.554 -8.845 1.00 95.81 285 GLU A C 1
ATOM 2058 O O . GLU A 1 285 ? -13.571 0.965 -8.202 1.00 95.81 285 GLU A O 1
ATOM 2063 N N . ALA A 1 286 ? -14.372 -0.230 -9.909 1.00 96.19 286 ALA A N 1
ATOM 2064 C CA . ALA A 1 286 ? -13.065 -0.629 -10.419 1.00 96.19 286 ALA A CA 1
ATOM 2065 C C . ALA A 1 286 ? -12.894 -0.193 -11.879 1.00 96.19 286 ALA A C 1
ATOM 2067 O O . ALA A 1 286 ? -13.785 -0.416 -12.705 1.00 96.19 286 ALA A O 1
ATOM 2068 N N . ARG A 1 287 ? -11.748 0.411 -12.198 1.00 97.12 287 ARG A N 1
ATOM 2069 C CA . ARG A 1 287 ? -11.342 0.866 -13.532 1.00 97.12 287 ARG A CA 1
ATOM 2070 C C . ARG A 1 287 ? -9.959 0.303 -13.855 1.00 97.12 287 ARG A C 1
ATOM 2072 O O . ARG A 1 287 ? -9.037 0.479 -13.071 1.00 97.12 287 ARG A O 1
ATOM 2079 N N . VAL A 1 288 ? -9.825 -0.319 -15.023 1.00 97.06 288 VAL A N 1
ATOM 2080 C CA . VAL A 1 288 ? -8.542 -0.707 -15.627 1.00 97.06 288 VAL A CA 1
ATOM 2081 C C . VAL A 1 288 ? -8.465 -0.070 -17.013 1.00 97.06 288 VAL A C 1
ATOM 2083 O O . VAL A 1 288 ? -9.364 -0.282 -17.831 1.00 97.06 288 VAL A O 1
ATOM 2086 N N . GLU A 1 289 ? -7.439 0.725 -17.301 1.00 96.69 289 GLU A N 1
ATOM 2087 C CA . GLU A 1 289 ? -7.306 1.366 -18.619 1.00 96.69 289 GLU A CA 1
ATOM 2088 C C . GLU A 1 289 ? -6.688 0.398 -19.640 1.00 96.69 289 GLU A C 1
ATOM 2090 O O . GLU A 1 289 ? -7.251 0.186 -20.719 1.00 96.69 289 GLU A O 1
ATOM 2095 N N . ALA A 1 290 ? -5.595 -0.273 -19.271 1.00 95.50 290 ALA A N 1
ATOM 2096 C CA . ALA A 1 290 ? -4.942 -1.309 -20.065 1.00 95.50 290 ALA A CA 1
ATOM 2097 C C . ALA A 1 290 ? -4.550 -2.524 -19.206 1.00 95.50 290 ALA A C 1
ATOM 2099 O O . ALA A 1 290 ? -3.642 -2.448 -18.385 1.00 95.50 290 ALA A O 1
ATOM 2100 N N . GLY A 1 291 ? -5.211 -3.662 -19.430 1.00 94.69 291 GLY A N 1
ATOM 2101 C CA . GLY A 1 291 ? -4.961 -4.898 -18.684 1.00 94.69 291 GLY A CA 1
ATOM 2102 C C . GLY A 1 291 ? -6.194 -5.787 -18.556 1.00 94.69 291 GLY A C 1
ATOM 2103 O O . GLY A 1 291 ? -7.255 -5.513 -19.122 1.00 94.69 291 GLY A O 1
ATOM 2104 N N . SER A 1 292 ? -6.059 -6.886 -17.827 1.00 94.25 292 SER A N 1
ATOM 2105 C CA . SER A 1 292 ? -7.120 -7.859 -17.577 1.00 94.25 292 SER A CA 1
ATOM 2106 C C . SER A 1 292 ? -7.680 -7.702 -16.168 1.00 94.25 292 SER A C 1
ATOM 2108 O O . SER A 1 292 ? -6.947 -7.412 -15.234 1.00 94.25 292 SER A O 1
ATOM 2110 N N . ALA A 1 293 ? -8.976 -7.945 -15.984 1.00 95.44 293 ALA A N 1
ATOM 2111 C CA . ALA A 1 293 ? -9.591 -7.973 -14.660 1.00 95.44 293 ALA A CA 1
ATOM 2112 C C . ALA A 1 293 ? -10.188 -9.354 -14.356 1.00 95.44 293 ALA A C 1
ATOM 2114 O O . ALA A 1 293 ? -11.100 -9.811 -15.052 1.00 95.44 293 ALA A O 1
ATOM 2115 N N . GLU A 1 294 ? -9.708 -10.008 -13.299 1.00 94.69 294 GLU A N 1
ATOM 2116 C CA . GLU A 1 294 ? -10.240 -11.274 -12.793 1.00 94.69 294 GLU A CA 1
ATOM 2117 C C . GLU A 1 294 ? -11.051 -11.062 -11.507 1.00 94.69 294 GLU A C 1
ATOM 2119 O O . GLU A 1 294 ? -10.535 -10.558 -10.515 1.00 94.69 294 GLU A O 1
ATOM 2124 N N . LEU A 1 295 ? -12.312 -11.504 -11.486 1.00 92.81 295 LEU A N 1
ATOM 2125 C CA . LEU A 1 295 ? -13.155 -11.526 -10.284 1.00 92.81 295 LEU A CA 1
ATOM 2126 C C . LEU A 1 295 ? -13.451 -12.971 -9.868 1.00 92.81 295 LEU A C 1
ATOM 2128 O O . LEU A 1 295 ? -14.141 -13.708 -10.578 1.00 92.81 295 LEU A O 1
ATOM 2132 N N . LEU A 1 296 ? -12.948 -13.371 -8.702 1.00 92.19 296 LEU A N 1
ATOM 2133 C CA . LEU A 1 296 ? -12.920 -14.745 -8.206 1.00 92.19 296 LEU A CA 1
ATOM 2134 C C . LEU A 1 296 ? -13.626 -14.882 -6.845 1.00 92.19 296 LEU A C 1
ATOM 2136 O O . LEU A 1 296 ? -13.628 -13.975 -6.016 1.00 92.19 296 LEU A O 1
ATOM 2140 N N . GLY A 1 297 ? -14.169 -16.066 -6.560 1.00 89.75 297 GLY A N 1
ATOM 2141 C CA . GLY A 1 297 ? -14.722 -16.362 -5.233 1.00 89.75 297 GLY A CA 1
ATOM 2142 C C . GLY A 1 297 ? -16.024 -15.609 -4.950 1.00 89.75 297 GLY A C 1
ATOM 2143 O O . GLY A 1 297 ? -16.797 -15.316 -5.866 1.00 89.75 297 GLY A O 1
ATOM 2144 N N . ARG A 1 298 ? -16.336 -15.366 -3.674 1.00 88.00 298 ARG A N 1
ATOM 2145 C CA . ARG A 1 298 ? -17.620 -14.761 -3.288 1.00 88.00 298 ARG A CA 1
ATOM 2146 C C . ARG A 1 298 ? -17.633 -13.270 -3.617 1.00 88.00 298 ARG A C 1
ATOM 2148 O O . ARG A 1 298 ? -16.700 -12.551 -3.288 1.00 88.00 298 ARG A O 1
ATOM 2155 N N . PHE A 1 299 ? -18.730 -12.806 -4.203 1.00 88.44 299 PHE A N 1
ATOM 2156 C CA . PHE A 1 299 ? -19.010 -11.382 -4.346 1.00 88.44 299 PHE A CA 1
ATOM 2157 C C . PHE A 1 299 ? -20.364 -11.052 -3.716 1.00 88.44 299 PHE A C 1
ATOM 2159 O O . PHE A 1 299 ? -21.353 -11.756 -3.955 1.00 88.44 299 PHE A O 1
ATOM 2166 N N . ALA A 1 300 ? -20.415 -9.992 -2.916 1.00 87.38 300 ALA A N 1
ATOM 2167 C CA . ALA A 1 300 ? -21.648 -9.399 -2.417 1.00 87.38 300 ALA A CA 1
ATOM 2168 C C . ALA A 1 300 ? -21.500 -7.875 -2.370 1.00 87.38 300 ALA A C 1
ATOM 2170 O O . ALA A 1 300 ? -20.501 -7.374 -1.867 1.00 87.38 300 ALA A O 1
ATOM 2171 N N . GLY A 1 301 ? -22.498 -7.165 -2.895 1.00 86.75 301 GLY A N 1
ATOM 2172 C CA . GLY A 1 301 ? -22.482 -5.711 -3.043 1.00 86.75 301 GLY A CA 1
ATOM 2173 C C . GLY A 1 301 ? -23.117 -5.268 -4.357 1.00 86.75 301 GLY A C 1
ATOM 2174 O O . GLY A 1 301 ? -23.496 -6.098 -5.189 1.00 86.75 301 GLY A O 1
ATOM 2175 N N . GLY A 1 302 ? -23.236 -3.954 -4.538 1.00 87.94 302 GLY A N 1
ATOM 2176 C CA . GLY A 1 302 ? -23.417 -3.339 -5.854 1.00 87.94 302 GLY A CA 1
ATOM 2177 C C . GLY A 1 302 ? -22.070 -2.937 -6.457 1.00 87.94 302 GLY A C 1
ATOM 2178 O O . GLY A 1 302 ? -21.041 -2.996 -5.786 1.00 87.94 302 GLY A O 1
ATOM 2179 N N . GLY A 1 303 ? -22.055 -2.499 -7.715 1.00 90.44 303 GLY A N 1
ATOM 2180 C CA . GLY A 1 303 ? -20.843 -1.922 -8.292 1.00 90.44 303 GLY A CA 1
ATOM 2181 C C . GLY A 1 303 ? -20.751 -1.946 -9.810 1.00 90.44 303 GLY A C 1
ATOM 2182 O O . GLY A 1 303 ? -21.659 -2.405 -10.506 1.00 90.44 303 GLY A O 1
ATOM 2183 N N . ARG A 1 304 ? -19.612 -1.459 -10.302 1.00 93.50 304 ARG A N 1
ATOM 2184 C CA . ARG A 1 304 ? -19.178 -1.496 -11.699 1.00 93.50 304 ARG A CA 1
ATOM 2185 C C . ARG A 1 304 ? -17.691 -1.843 -11.779 1.00 93.50 304 ARG A C 1
ATOM 2187 O O . ARG A 1 304 ? -16.887 -1.340 -11.002 1.00 93.50 304 ARG A O 1
ATOM 2194 N N . LEU A 1 305 ? -17.349 -2.673 -12.758 1.00 94.06 305 LEU A N 1
ATOM 2195 C CA . LEU A 1 305 ? -15.983 -2.939 -13.197 1.00 94.06 305 LEU A CA 1
ATOM 2196 C C . LEU A 1 305 ? -15.901 -2.514 -14.664 1.00 94.06 305 LEU A C 1
ATOM 2198 O O . LEU A 1 305 ? -16.667 -3.013 -15.492 1.00 94.06 305 LEU A O 1
ATOM 2202 N N . LEU A 1 306 ? -15.017 -1.570 -14.967 1.00 94.50 306 LEU A N 1
ATOM 2203 C CA . LEU A 1 306 ? -14.753 -1.063 -16.306 1.00 94.50 306 LEU A CA 1
ATOM 2204 C C . LEU A 1 306 ? -13.328 -1.448 -16.699 1.00 94.50 306 LEU A C 1
ATOM 2206 O O . LEU A 1 306 ? -12.387 -1.107 -15.994 1.00 94.50 306 LEU A O 1
ATOM 2210 N N . VAL A 1 307 ? -13.178 -2.108 -17.843 1.00 95.62 307 VAL A N 1
ATOM 2211 C CA . VAL A 1 307 ? -11.880 -2.312 -18.493 1.00 95.62 307 VAL A CA 1
ATOM 2212 C C . VAL A 1 307 ? -11.960 -1.648 -19.860 1.00 95.62 307 VAL A C 1
ATOM 2214 O O . VAL A 1 307 ? -12.863 -1.976 -20.632 1.00 95.62 307 VAL A O 1
ATOM 2217 N N . GLU A 1 308 ? -11.080 -0.689 -20.147 1.00 94.62 308 GLU A N 1
ATOM 2218 C CA . GLU A 1 308 ? -11.092 0.016 -21.437 1.00 94.62 308 GLU A CA 1
ATOM 2219 C C . GLU A 1 308 ? -10.394 -0.802 -22.526 1.00 94.62 308 GLU A C 1
ATOM 2221 O O . GLU A 1 308 ? -10.967 -1.021 -23.594 1.00 94.62 308 GLU A O 1
ATOM 2226 N N . THR A 1 309 ? -9.191 -1.309 -22.238 1.00 93.00 309 THR A N 1
ATOM 2227 C CA . THR A 1 309 ? -8.400 -2.129 -23.163 1.00 93.00 309 THR A CA 1
ATOM 2228 C C . THR A 1 309 ? -7.947 -3.425 -22.497 1.00 93.00 309 THR A C 1
ATOM 2230 O O . THR A 1 309 ? -6.923 -3.465 -21.821 1.00 93.00 309 THR A O 1
ATOM 2233 N N . GLY A 1 310 ? -8.676 -4.517 -22.734 1.00 91.12 310 GLY A N 1
ATOM 2234 C CA . GLY A 1 310 ? -8.265 -5.850 -22.296 1.00 91.12 310 GLY A CA 1
ATOM 2235 C C . GLY A 1 310 ? -9.425 -6.824 -22.128 1.00 91.12 310 GLY A C 1
ATOM 2236 O O . GLY A 1 310 ? -10.358 -6.824 -22.931 1.00 91.12 310 GLY A O 1
ATOM 2237 N N . SER A 1 311 ? -9.341 -7.693 -21.119 1.00 90.31 311 SER A N 1
ATOM 2238 C CA . SER A 1 311 ? -10.287 -8.799 -20.898 1.00 90.31 311 SER A CA 1
ATOM 2239 C C . SER A 1 311 ? -10.850 -8.803 -19.479 1.00 90.31 311 SER A C 1
ATOM 2241 O O . SER A 1 311 ? -10.150 -8.474 -18.531 1.00 90.31 311 SER A O 1
ATOM 2243 N N . ILE A 1 312 ? -12.103 -9.238 -19.315 1.00 92.25 312 ILE A N 1
ATOM 2244 C CA . ILE A 1 312 ? -12.717 -9.446 -17.996 1.00 92.25 312 ILE A CA 1
ATOM 2245 C C . ILE A 1 312 ? -13.060 -10.927 -17.835 1.00 92.25 312 ILE A C 1
ATOM 2247 O O . ILE A 1 312 ? -13.826 -11.478 -18.630 1.00 92.25 312 ILE A O 1
ATOM 2251 N N . ALA A 1 313 ? -12.536 -11.564 -16.789 1.00 89.56 313 ALA A N 1
ATOM 2252 C CA . ALA A 1 313 ? -12.845 -12.939 -16.416 1.00 89.56 313 ALA A CA 1
ATOM 2253 C C . ALA A 1 313 ? -13.584 -12.970 -15.070 1.00 89.56 313 ALA A C 1
ATOM 2255 O O . ALA A 1 313 ? -13.066 -12.537 -14.047 1.00 89.56 313 ALA A O 1
ATOM 2256 N N . VAL A 1 314 ? -14.804 -13.514 -15.043 1.00 89.56 314 VAL A N 1
ATOM 2257 C CA . VAL A 1 314 ? -15.617 -13.596 -13.816 1.00 89.56 314 VAL A CA 1
ATOM 2258 C C . VAL A 1 314 ? -15.892 -15.056 -13.465 1.00 89.56 314 VAL A C 1
ATOM 2260 O O . VAL A 1 314 ? -16.537 -15.781 -14.224 1.00 89.56 314 VAL A O 1
ATOM 2263 N N . ARG A 1 315 ? -15.431 -15.491 -12.289 1.00 87.62 315 ARG A N 1
ATOM 2264 C CA . ARG A 1 315 ? -15.619 -16.842 -11.739 1.00 87.62 315 ARG A CA 1
ATOM 2265 C C . ARG A 1 315 ? -16.172 -16.780 -10.313 1.00 87.62 315 ARG A C 1
ATOM 2267 O O . ARG A 1 315 ? -15.525 -17.179 -9.344 1.00 87.62 315 ARG A O 1
ATOM 2274 N N . VAL A 1 316 ? -17.414 -16.316 -10.213 1.00 79.94 316 VAL A N 1
ATOM 2275 C CA . VAL A 1 316 ? -18.200 -16.329 -8.971 1.00 79.94 316 VAL A CA 1
ATOM 2276 C C . VAL A 1 316 ? -18.888 -17.699 -8.822 1.00 79.94 316 VAL A C 1
ATOM 2278 O O . VAL A 1 316 ? -19.557 -18.146 -9.762 1.00 79.94 316 VAL A O 1
ATOM 2281 N N . PRO A 1 317 ? -18.748 -18.405 -7.682 1.00 75.75 317 PRO A N 1
ATOM 2282 C CA . PRO A 1 317 ? -19.439 -19.664 -7.448 1.00 75.75 317 PRO A CA 1
ATOM 2283 C C . PRO A 1 317 ? -20.943 -19.412 -7.295 1.00 75.75 317 PRO A C 1
ATOM 2285 O O . PRO A 1 317 ? -21.377 -18.412 -6.722 1.00 75.75 317 PRO A O 1
ATOM 2288 N N . ARG A 1 318 ? -21.763 -20.342 -7.790 1.00 66.69 318 ARG A N 1
ATOM 2289 C CA . ARG A 1 318 ? -23.219 -20.268 -7.606 1.00 66.69 318 ARG A CA 1
ATOM 2290 C C . ARG A 1 318 ? -23.543 -20.400 -6.115 1.00 66.69 318 ARG A C 1
ATOM 2292 O O . ARG A 1 318 ? -23.045 -21.323 -5.476 1.00 66.69 318 ARG A O 1
ATOM 2299 N N . ARG A 1 319 ? -24.410 -19.528 -5.584 1.00 56.84 319 ARG A N 1
ATOM 2300 C CA . ARG A 1 319 ? -25.062 -19.778 -4.288 1.00 56.84 319 ARG A CA 1
ATOM 2301 C C . ARG A 1 319 ? -25.865 -21.079 -4.396 1.00 56.84 319 ARG A C 1
ATOM 2303 O O . ARG A 1 319 ? -26.735 -21.176 -5.261 1.00 56.84 319 ARG A O 1
ATOM 2310 N N . THR A 1 320 ? -25.533 -22.042 -3.543 1.00 45.31 320 THR A N 1
ATOM 2311 C CA . THR A 1 320 ? -26.345 -23.223 -3.210 1.00 45.31 320 THR A CA 1
ATOM 2312 C C . THR A 1 320 ? -27.245 -22.903 -2.031 1.00 45.31 320 THR A C 1
ATOM 2314 O O . THR A 1 320 ? -26.689 -22.324 -1.068 1.00 45.31 320 THR A O 1
#

Radius of gyration: 41.46 Å; chains: 1; bounding box: 150×44×120 Å

Organism: NCBI:txid2653852

pLDDT: mean 71.99, std 22.81, range [30.34, 98.06]

Secondary structure (DSSP, 8-state):
------------PPPPPPP-------------------------------------------------------------------SHHHHHHHHHHHHHHHHHHHHHHH------SPP-----S----EEEEEEEES-EEEEEES-SS-EEEEEEEE--SSHHHHHHHHHT--EEEEEETTEEEEEE---TTEEEEEEEEEETT-EEEEEEEES-EEEE--SS-EEEEESSS-EEEES--S-EEEEEEES-EEEE--B-SS-EEEEEEEES-EEEEEEEEEEEEEEEEES-EEEEEEEEEEEEEEEEES-EEEEPPPP-

InterPro domains:
  IPR025164 Toastrack DUF4097 [PF13349] (139-291)